Protein AF-A0A0S8DNN6-F1 (afdb_monomer)

Foldseek 3Di:
DCVLVVPDPVLVVLLVLLLVQLQVLCPVVVVVQLPDPDDDDPVSVVSVQCSLVSSLVVCVVVVDPPPSNNLLSNQLQAFQQLPGDDVSDHDPVRDPSSLLSNVVVQLCVQQDQGPNGFHDASQVSLVVVCVCDSTRHPNVSSVVVCVVQAPQRAQFWFQFQQQFIWGFHAADPDSQWGKTWGQAHNVRHGDPQIDIDGLVDRRGGTPGTDGDDPVRDDDPCRGHVPD

Secondary structure (DSSP, 8-state):
-TTTTT--HHHHHHHHHHHHHTTGGGHHHHHHHHH--SPPPHHHHHHHHHHHHHHHHHHHHTT---HHHHHHHHHTT--TTS--SSS---GGGS-HHHHHHHHHHHHHHHHS-BTTBPPPPHHHHHHHHHHTBTTTB-HHHHHHHHHHH-SS-TT-EEEETTS-EEEEEE--SSTT--EEEEEE-TTSPEEEEEEEEETTSGGGSEEEE-PPPTTS---HHHHHT--

Nearest PDB structures (foldseek):
  4r8z-assembly1_B  TM=8.794E-01  e=4.727E-08  Pseudomonas aeruginosa PAO1
  4me4-assembly1_B  TM=8.650E-01  e=2.033E-07  Persephonella marina EX-H1
  3tmc-assembly2_B  TM=8.084E-01  e=5.053E-04  Bdellovibrio bacteriovorus HD100
  5z7c-assembly1_A  TM=7.419E-01  e=4.767E-04  Vibrio cholerae O1 biovar El Tor str. N16961
  6eyu-assembly1_C  TM=2.125E-01  e=4.806E+00  Candidatus Nanosalina sp. J07AB43

pLDDT: mean 92.37, std 6.3, range [49.41, 98.62]

Solvent-accessible surface area (backbone atoms only — not comparable to full-atom values): 12257 Å² total; per-residue (Å²): 106,54,73,81,72,64,51,52,72,66,63,45,50,30,44,52,52,21,67,75,44,34,61,63,37,35,56,72,57,50,56,54,59,59,74,48,77,70,80,80,49,71,67,56,48,51,51,60,50,39,16,24,59,49,18,39,54,53,40,45,76,71,69,55,79,56,61,67,21,44,50,21,24,38,35,30,54,38,14,35,65,27,84,24,31,71,82,37,46,39,46,88,74,50,51,68,58,8,55,54,45,26,49,52,50,55,50,50,58,43,50,45,64,51,85,83,40,78,48,39,56,68,64,56,42,52,49,52,50,58,73,36,41,57,37,71,31,55,51,67,58,47,55,51,46,48,66,73,43,49,72,61,33,65,73,40,38,30,30,24,60,67,39,29,30,24,35,26,64,39,77,47,95,47,61,78,30,30,34,24,34,35,46,18,42,62,86,66,51,69,48,96,68,68,42,82,38,58,19,78,41,73,61,41,19,68,67,43,80,46,79,85,56,87,86,61,84,78,53,67,41,74,71,72,71,56,133

Mean predicted aligned error: 4.77 Å

Structure (mmCIF, N/CA/C/O backbone):
data_AF-A0A0S8DNN6-F1
#
_entry.id   AF-A0A0S8DNN6-F1
#
loop_
_atom_site.group_PDB
_atom_site.id
_atom_site.type_symbol
_atom_site.label_atom_id
_atom_site.label_alt_id
_atom_site.label_comp_id
_atom_site.label_asym_id
_atom_site.label_entity_id
_atom_site.label_seq_id
_atom_site.pdbx_PDB_ins_code
_atom_site.Cartn_x
_atom_site.Cartn_y
_atom_site.Cartn_z
_atom_site.occupancy
_atom_site.B_iso_or_equiv
_atom_site.auth_seq_id
_atom_site.auth_comp_id
_atom_site.auth_asym_id
_atom_site.auth_atom_id
_atom_site.pdbx_PDB_model_num
ATOM 1 N N . LEU A 1 1 ? -8.359 -3.219 -5.131 1.00 88.56 1 LEU A N 1
ATOM 2 C CA . LEU A 1 1 ? -8.392 -2.300 -6.292 1.00 88.56 1 LEU A CA 1
ATOM 3 C C . LEU A 1 1 ? -8.641 -3.012 -7.627 1.00 88.56 1 LEU A C 1
ATOM 5 O O . LEU A 1 1 ? -9.671 -2.746 -8.228 1.00 88.56 1 LEU A O 1
ATOM 9 N N . GLY A 1 2 ? -7.808 -3.970 -8.061 1.00 89.25 2 GLY A N 1
ATOM 10 C CA . GLY A 1 2 ? -7.979 -4.625 -9.376 1.00 89.25 2 GLY A CA 1
ATOM 11 C C . GLY A 1 2 ? -9.371 -5.222 -9.651 1.00 89.25 2 GLY A C 1
ATOM 12 O O . GLY A 1 2 ? -9.919 -5.030 -10.730 1.00 89.25 2 GLY A O 1
ATOM 13 N N . ARG A 1 3 ? -10.015 -5.851 -8.651 1.00 91.31 3 ARG A N 1
ATOM 14 C CA . ARG A 1 3 ? -11.414 -6.323 -8.774 1.00 91.31 3 ARG A CA 1
ATOM 15 C C . ARG A 1 3 ? -12.397 -5.188 -9.083 1.00 91.31 3 ARG A C 1
ATOM 17 O O . ARG A 1 3 ? -13.300 -5.361 -9.892 1.00 91.31 3 ARG A O 1
ATOM 24 N N . ARG A 1 4 ? -12.224 -4.028 -8.440 1.00 91.31 4 ARG A N 1
ATOM 25 C CA . ARG A 1 4 ? -13.088 -2.853 -8.616 1.00 91.31 4 ARG A CA 1
ATOM 26 C C . ARG A 1 4 ? -12.937 -2.247 -10.009 1.00 91.31 4 ARG A C 1
ATOM 28 O O . ARG A 1 4 ? -13.931 -1.827 -10.589 1.00 91.31 4 ARG A O 1
ATOM 35 N N . LEU A 1 5 ? -11.715 -2.279 -10.536 1.00 90.81 5 LEU A N 1
ATOM 36 C CA . LEU A 1 5 ? -11.370 -1.868 -11.897 1.00 90.81 5 LEU A CA 1
ATOM 37 C C . LEU A 1 5 ? -11.773 -2.897 -12.965 1.00 90.81 5 LEU A C 1
ATOM 39 O O . LEU A 1 5 ? -11.548 -2.655 -14.141 1.00 90.81 5 LEU A O 1
ATOM 43 N N . ARG A 1 6 ? -12.363 -4.037 -12.570 1.00 92.44 6 ARG A N 1
ATOM 44 C CA . ARG A 1 6 ? -12.718 -5.150 -13.467 1.00 92.44 6 ARG A CA 1
ATOM 45 C C . ARG A 1 6 ? -11.529 -5.686 -14.279 1.00 92.44 6 ARG A C 1
ATOM 47 O O . ARG A 1 6 ? -11.734 -6.235 -15.354 1.00 92.44 6 ARG A O 1
ATOM 54 N N . ILE A 1 7 ? -10.316 -5.575 -13.733 1.00 90.31 7 ILE A N 1
ATOM 55 C CA . ILE A 1 7 ? -9.127 -6.247 -14.271 1.00 90.31 7 ILE A CA 1
ATOM 56 C C . ILE A 1 7 ? -9.380 -7.757 -14.204 1.00 90.31 7 ILE A C 1
ATOM 58 O O . ILE A 1 7 ? -9.855 -8.271 -13.175 1.00 90.31 7 ILE A O 1
ATOM 62 N N . ASP A 1 8 ? -9.097 -8.462 -15.296 1.00 93.25 8 ASP A N 1
ATOM 63 C CA . ASP A 1 8 ? -9.333 -9.897 -15.395 1.00 93.25 8 ASP A CA 1
ATOM 64 C C . ASP A 1 8 ? -8.485 -10.687 -14.381 1.00 93.25 8 ASP A C 1
ATOM 66 O O . ASP A 1 8 ? -7.664 -10.147 -13.634 1.00 93.25 8 ASP A O 1
ATOM 70 N N . LEU A 1 9 ? -8.764 -11.983 -14.247 1.00 93.50 9 LEU A N 1
ATOM 71 C CA . LEU A 1 9 ? -8.087 -12.795 -13.241 1.00 93.50 9 LEU A CA 1
ATOM 72 C C . LEU A 1 9 ? -6.584 -12.931 -13.513 1.00 93.50 9 LEU A C 1
ATOM 74 O O . LEU A 1 9 ? -5.824 -12.847 -12.554 1.00 93.50 9 LEU A O 1
ATOM 78 N N . HIS A 1 10 ? -6.174 -13.108 -14.770 1.00 93.12 10 HIS A N 1
ATOM 79 C CA . HIS A 1 10 ? -4.774 -13.304 -15.137 1.00 93.12 10 HIS A CA 1
ATOM 80 C C . HIS A 1 10 ? -3.960 -12.058 -14.792 1.00 93.12 10 HIS A C 1
ATOM 82 O O . HIS A 1 10 ? -3.052 -12.131 -13.972 1.00 93.12 10 HIS A O 1
ATOM 88 N N . GLN A 1 11 ? -4.381 -10.887 -15.276 1.00 92.12 11 GLN A N 1
ATOM 89 C CA . GLN A 1 11 ? -3.717 -9.618 -14.962 1.00 92.12 11 GLN A CA 1
ATOM 90 C C . GLN A 1 11 ? -3.702 -9.306 -13.457 1.00 92.12 11 GLN A C 1
ATOM 92 O O . GLN A 1 11 ? -2.756 -8.709 -12.942 1.00 92.12 11 GLN A O 1
ATOM 97 N N . ARG A 1 12 ? -4.734 -9.719 -12.705 1.00 94.69 12 ARG A N 1
ATOM 98 C CA . ARG A 1 12 ? -4.725 -9.589 -11.238 1.00 94.69 12 ARG A CA 1
ATOM 99 C C . ARG A 1 12 ? -3.709 -10.510 -10.568 1.00 94.69 12 ARG A C 1
ATOM 101 O O . ARG A 1 12 ? -3.186 -10.115 -9.530 1.00 94.69 12 ARG A O 1
ATOM 108 N N . LEU A 1 13 ? -3.459 -11.704 -11.103 1.00 96.81 13 LEU A N 1
ATOM 109 C CA . LEU A 1 13 ? -2.407 -12.591 -10.605 1.00 96.81 13 LEU A CA 1
ATOM 110 C C . LEU A 1 13 ? -1.024 -12.003 -10.904 1.00 96.81 13 LEU A C 1
ATOM 112 O O . LEU A 1 13 ? -0.216 -11.923 -9.982 1.00 96.81 13 LEU A O 1
ATOM 116 N N . SER A 1 14 ? -0.801 -11.478 -12.112 1.00 96.75 14 SER A N 1
ATOM 117 C CA . SER A 1 14 ? 0.431 -10.762 -12.479 1.00 96.75 14 SER A CA 1
ATOM 118 C C . SER A 1 14 ? 0.684 -9.568 -11.554 1.00 96.75 14 SER A C 1
ATOM 120 O O . SER A 1 14 ? 1.780 -9.393 -11.034 1.00 96.75 14 SER A O 1
ATOM 122 N N . LEU A 1 15 ? -0.356 -8.779 -11.259 1.00 96.06 15 LEU A N 1
ATOM 123 C CA . LEU A 1 15 ? -0.269 -7.649 -10.330 1.00 96.06 15 LEU A CA 1
ATOM 124 C C . LEU A 1 15 ? 0.047 -8.084 -8.889 1.00 96.06 15 LEU A C 1
ATOM 126 O O . LEU A 1 15 ? 0.775 -7.388 -8.187 1.00 96.06 15 LEU A O 1
ATOM 130 N N . LEU A 1 16 ? -0.515 -9.205 -8.424 1.00 96.81 16 LEU A N 1
ATOM 131 C CA . LEU A 1 16 ? -0.200 -9.750 -7.100 1.00 96.81 16 LEU A CA 1
ATOM 132 C C . LEU A 1 16 ? 1.256 -10.213 -7.028 1.00 96.81 16 LEU A C 1
ATOM 134 O O . LEU A 1 16 ? 1.931 -9.918 -6.045 1.00 96.81 16 LEU A O 1
ATOM 138 N N . ALA A 1 17 ? 1.734 -10.892 -8.069 1.00 98.06 17 ALA A N 1
ATOM 139 C CA . ALA A 1 17 ? 3.123 -11.309 -8.172 1.00 98.06 17 ALA A CA 1
ATOM 140 C C . ALA A 1 17 ? 4.059 -10.088 -8.182 1.00 98.06 17 ALA A C 1
ATOM 142 O O . ALA A 1 17 ? 4.966 -10.005 -7.354 1.00 98.06 17 ALA A O 1
ATOM 143 N N . ALA A 1 18 ? 3.743 -9.074 -8.996 1.00 98.06 18 ALA A N 1
ATOM 144 C CA . ALA A 1 18 ? 4.454 -7.799 -9.024 1.00 98.06 18 ALA A CA 1
ATOM 145 C C . ALA A 1 18 ? 4.488 -7.121 -7.654 1.00 98.06 18 ALA A C 1
ATOM 147 O O . ALA A 1 18 ? 5.546 -6.682 -7.223 1.00 98.06 18 ALA A O 1
ATOM 148 N N . ALA A 1 19 ? 3.368 -7.078 -6.930 1.00 96.75 19 ALA A N 1
ATOM 149 C CA . ALA A 1 19 ? 3.309 -6.450 -5.613 1.00 96.75 19 ALA A CA 1
ATOM 150 C C . ALA A 1 19 ? 4.226 -7.117 -4.578 1.00 96.75 19 ALA A C 1
ATOM 152 O O . ALA A 1 19 ? 4.778 -6.434 -3.719 1.00 96.75 19 ALA A O 1
ATOM 153 N N . VAL A 1 20 ? 4.397 -8.439 -4.655 1.00 96.69 20 VAL A N 1
ATOM 154 C CA . VAL A 1 20 ? 5.272 -9.185 -3.740 1.00 96.69 20 VAL A CA 1
ATOM 155 C C . VAL A 1 20 ? 6.745 -9.049 -4.131 1.00 96.69 20 VAL A C 1
ATOM 157 O O . VAL A 1 20 ? 7.608 -9.090 -3.257 1.00 96.69 20 VAL A O 1
ATOM 160 N N . THR A 1 21 ? 7.053 -8.853 -5.416 1.00 97.75 21 THR A N 1
ATOM 161 C CA . THR A 1 21 ? 8.439 -8.829 -5.911 1.00 97.75 21 THR A CA 1
ATOM 162 C C . THR A 1 21 ? 8.949 -7.458 -6.351 1.00 97.75 21 THR A C 1
ATOM 164 O O . THR A 1 21 ? 10.095 -7.370 -6.782 1.00 97.75 21 THR A O 1
ATOM 167 N N . ALA A 1 22 ? 8.146 -6.395 -6.251 1.00 97.31 22 ALA A N 1
ATOM 168 C CA . ALA A 1 22 ? 8.476 -5.053 -6.749 1.00 97.31 22 ALA A CA 1
ATOM 169 C C . ALA A 1 22 ? 9.850 -4.549 -6.281 1.00 97.31 22 ALA A C 1
ATOM 171 O O . ALA A 1 22 ? 10.615 -3.993 -7.063 1.00 97.31 22 ALA A O 1
ATOM 172 N N . ASN A 1 23 ? 10.186 -4.836 -5.022 1.00 96.50 23 ASN A N 1
ATOM 173 C CA . ASN A 1 23 ? 11.403 -4.363 -4.366 1.00 96.50 23 ASN A CA 1
ATOM 174 C C . ASN A 1 23 ? 12.532 -5.413 -4.326 1.00 96.50 23 ASN A C 1
ATOM 176 O O . ASN A 1 23 ? 13.513 -5.229 -3.605 1.00 96.50 23 ASN A O 1
ATOM 180 N N . VAL A 1 24 ? 12.434 -6.516 -5.087 1.00 97.19 24 VAL A N 1
ATOM 181 C CA . VAL A 1 24 ? 13.448 -7.593 -5.070 1.00 97.19 24 VAL A CA 1
ATOM 182 C C . VAL A 1 24 ? 14.845 -7.094 -5.469 1.00 97.19 24 VAL A C 1
ATOM 184 O O . VAL A 1 24 ? 15.847 -7.572 -4.945 1.00 97.19 24 VAL A O 1
ATOM 187 N N . GLY A 1 25 ? 14.917 -6.068 -6.325 1.00 96.88 25 GLY A N 1
ATOM 188 C CA . GLY A 1 25 ? 16.170 -5.430 -6.743 1.00 96.88 25 GLY A CA 1
ATOM 189 C C . GLY A 1 25 ? 16.875 -4.612 -5.656 1.00 96.88 25 GLY A C 1
ATOM 190 O O . GLY A 1 25 ? 17.988 -4.151 -5.882 1.00 96.88 25 GLY A O 1
ATOM 191 N N . MET A 1 26 ? 16.258 -4.412 -4.486 1.00 95.69 26 MET A N 1
ATOM 192 C CA . MET A 1 26 ? 16.836 -3.624 -3.393 1.00 95.69 26 MET A CA 1
ATOM 193 C C . MET A 1 26 ? 16.764 -4.303 -2.023 1.00 95.69 26 MET A C 1
ATOM 195 O O . MET A 1 26 ? 16.831 -3.600 -1.020 1.00 95.69 26 MET A O 1
ATOM 199 N N . LEU A 1 27 ? 16.648 -5.633 -1.942 1.00 92.38 27 LEU A N 1
ATOM 200 C CA . LEU A 1 27 ? 16.488 -6.333 -0.655 1.00 92.38 27 LEU A CA 1
ATOM 201 C C . LEU A 1 27 ? 17.581 -5.980 0.369 1.00 92.38 27 LEU A C 1
ATOM 203 O O . LEU A 1 27 ? 17.263 -5.603 1.496 1.00 92.38 27 LEU A O 1
ATOM 207 N N . GLU A 1 28 ? 18.854 -6.028 -0.030 1.00 90.81 28 GLU A N 1
ATOM 208 C CA . GLU A 1 28 ? 19.979 -5.688 0.856 1.00 90.81 28 GLU A CA 1
ATOM 209 C C . GLU A 1 28 ? 19.954 -4.206 1.263 1.00 90.81 28 GLU A C 1
ATOM 211 O O . GLU A 1 28 ? 20.098 -3.860 2.438 1.00 90.81 28 GLU A O 1
ATOM 216 N N . LEU A 1 29 ? 19.705 -3.310 0.301 1.00 93.81 29 LEU A N 1
ATOM 217 C CA . LEU A 1 29 ? 19.600 -1.877 0.569 1.00 93.81 29 LEU A CA 1
ATOM 218 C C . LEU A 1 29 ? 18.415 -1.571 1.496 1.00 93.81 29 LEU A C 1
ATOM 220 O O . LEU A 1 29 ? 18.524 -0.709 2.364 1.00 93.81 29 LEU A O 1
ATOM 224 N N . GLN A 1 30 ? 17.296 -2.278 1.352 1.00 91.19 30 GLN A N 1
ATOM 225 C CA . GLN A 1 30 ? 16.099 -2.083 2.159 1.00 91.19 30 GLN A CA 1
ATOM 226 C C . GLN A 1 30 ? 16.375 -2.324 3.646 1.00 91.19 30 GLN A C 1
ATOM 228 O O . GLN A 1 30 ? 15.897 -1.551 4.477 1.00 91.19 30 GLN A O 1
ATOM 233 N N . GLU A 1 31 ? 17.171 -3.337 3.996 1.00 90.00 31 GLU A N 1
ATOM 234 C CA . GLU A 1 31 ? 17.562 -3.602 5.385 1.00 90.00 31 GLU A CA 1
ATOM 235 C C . GLU A 1 31 ? 18.443 -2.483 5.960 1.00 90.00 31 GLU A C 1
ATOM 237 O O . GLU A 1 31 ? 18.222 -2.022 7.088 1.00 90.00 31 GLU A O 1
ATOM 242 N N . VAL A 1 32 ? 19.392 -1.981 5.166 1.00 92.06 32 VAL A N 1
ATOM 243 C CA . VAL A 1 32 ? 20.225 -0.832 5.549 1.00 92.06 32 VAL A CA 1
ATOM 244 C C . VAL A 1 32 ? 19.349 0.399 5.791 1.00 92.06 32 VAL A C 1
ATOM 246 O O . VAL A 1 32 ? 19.410 1.006 6.862 1.00 92.06 32 VAL A O 1
ATOM 249 N N . LEU A 1 33 ? 18.470 0.732 4.840 1.00 90.19 33 LEU A N 1
ATOM 250 C CA . LEU A 1 33 ? 17.584 1.896 4.929 1.00 90.19 33 LEU A CA 1
ATOM 251 C C . LEU A 1 33 ? 16.557 1.782 6.058 1.00 90.19 33 LEU A C 1
ATOM 253 O O . LEU A 1 33 ? 16.157 2.796 6.628 1.00 90.19 33 LEU A O 1
ATOM 257 N N . HIS A 1 34 ? 16.136 0.567 6.406 1.00 87.19 34 HIS A N 1
ATOM 258 C CA . HIS A 1 34 ? 15.243 0.334 7.536 1.00 87.19 34 HIS A CA 1
ATOM 259 C C . HIS A 1 34 ? 15.887 0.732 8.873 1.00 87.19 34 HIS A C 1
ATOM 261 O O . HIS A 1 34 ? 15.207 1.239 9.772 1.00 87.19 34 HIS A O 1
ATOM 267 N N . ASN A 1 35 ? 17.198 0.515 9.011 1.00 87.69 35 ASN A N 1
ATOM 268 C CA . ASN A 1 35 ? 17.945 0.811 10.231 1.00 87.69 35 ASN A CA 1
ATOM 269 C C . ASN A 1 35 ? 18.566 2.215 10.255 1.00 87.69 35 ASN A C 1
ATOM 271 O O . ASN A 1 35 ? 18.888 2.716 11.333 1.00 87.69 35 ASN A O 1
ATOM 275 N N . GLN A 1 36 ? 18.690 2.855 9.095 1.00 88.12 36 GLN A N 1
ATOM 276 C CA . GLN A 1 36 ? 19.285 4.175 8.931 1.00 88.12 36 GLN A CA 1
ATOM 277 C C . GLN A 1 36 ? 18.368 5.313 9.414 1.00 88.12 36 GLN A C 1
ATOM 279 O O . GLN A 1 36 ? 17.153 5.311 9.199 1.00 88.12 36 GLN A O 1
ATOM 284 N N 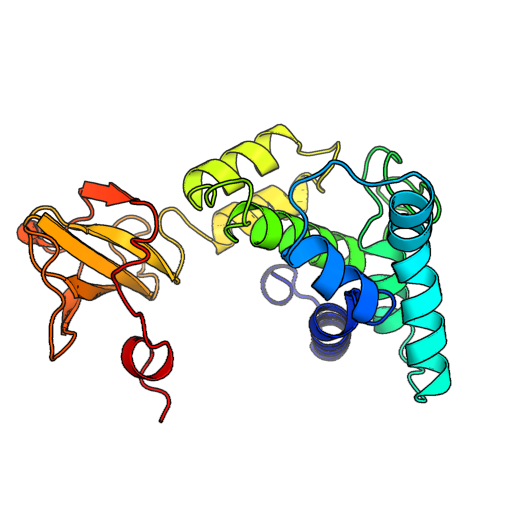. THR A 1 37 ? 18.972 6.325 10.042 1.00 87.38 37 THR A N 1
ATOM 285 C CA . THR A 1 37 ? 18.314 7.590 10.422 1.00 87.38 37 THR A CA 1
ATOM 286 C C . THR A 1 37 ? 18.799 8.791 9.614 1.00 87.38 37 THR A C 1
ATOM 288 O O . THR A 1 37 ? 18.101 9.800 9.555 1.00 87.38 37 THR A O 1
ATOM 291 N N . ASP A 1 38 ? 19.970 8.685 8.986 1.00 88.62 38 ASP A N 1
ATOM 292 C CA . ASP A 1 38 ? 20.554 9.743 8.165 1.00 88.62 38 ASP A CA 1
ATOM 293 C C . ASP A 1 38 ? 19.886 9.843 6.782 1.00 88.62 38 ASP A C 1
ATOM 295 O O . ASP A 1 38 ? 19.332 8.856 6.281 1.00 88.62 38 ASP A O 1
ATOM 299 N N . PRO A 1 39 ? 19.953 11.009 6.113 1.00 90.06 39 PRO A N 1
ATOM 300 C CA . PRO A 1 39 ? 19.516 11.145 4.727 1.00 90.06 39 PRO A CA 1
ATOM 301 C C . PRO A 1 39 ? 20.218 10.158 3.783 1.00 90.06 39 PRO A C 1
ATOM 303 O O . PRO A 1 39 ? 21.343 9.728 4.032 1.00 90.06 39 PRO A O 1
ATOM 306 N N . LEU A 1 40 ? 19.568 9.831 2.661 1.00 92.62 40 LEU A N 1
ATOM 307 C CA . LEU A 1 40 ? 20.163 8.963 1.642 1.00 92.62 40 LEU A CA 1
ATOM 308 C C . LEU A 1 40 ? 21.447 9.572 1.077 1.00 92.62 40 LEU A C 1
ATOM 310 O O . LEU A 1 40 ? 21.465 10.732 0.659 1.00 92.62 40 LEU A O 1
ATOM 314 N N . THR A 1 41 ? 22.494 8.755 0.981 1.00 96.31 41 THR A N 1
ATOM 315 C CA . THR A 1 41 ? 23.691 9.111 0.215 1.00 96.31 41 THR A CA 1
ATOM 316 C C . THR A 1 41 ? 23.369 9.129 -1.281 1.00 96.31 41 THR A C 1
ATOM 318 O O . THR A 1 41 ? 22.377 8.550 -1.736 1.00 96.31 41 THR A O 1
ATOM 321 N N . LYS A 1 42 ? 24.234 9.757 -2.085 1.00 96.81 42 LYS A N 1
ATOM 322 C CA . LYS A 1 42 ? 24.088 9.754 -3.548 1.00 96.81 42 LYS A CA 1
ATOM 323 C C . LYS A 1 42 ? 24.056 8.327 -4.117 1.00 96.81 42 LYS A C 1
ATOM 325 O O . LYS A 1 42 ? 23.172 8.017 -4.905 1.00 96.81 42 LYS A O 1
ATOM 330 N N . ALA A 1 43 ? 24.947 7.452 -3.649 1.00 96.31 43 ALA A N 1
ATOM 331 C CA . ALA A 1 43 ? 24.996 6.056 -4.083 1.00 96.31 43 ALA A CA 1
ATOM 332 C C . ALA A 1 43 ? 23.724 5.281 -3.698 1.00 96.31 43 ALA A C 1
ATOM 334 O O . ALA A 1 43 ? 23.185 4.534 -4.508 1.00 96.31 43 ALA A O 1
ATOM 335 N N . GLN A 1 44 ? 23.190 5.501 -2.490 1.00 96.25 44 GLN A N 1
ATOM 336 C CA . GLN A 1 44 ? 21.919 4.897 -2.075 1.00 96.25 44 GLN A CA 1
ATOM 337 C C . GLN A 1 44 ? 20.748 5.406 -2.913 1.00 96.25 44 GLN A C 1
ATOM 339 O O . GLN A 1 44 ? 19.860 4.632 -3.253 1.00 96.25 44 GLN A O 1
ATOM 344 N N . ARG A 1 45 ? 20.737 6.699 -3.259 1.00 95.94 45 ARG A N 1
ATOM 345 C CA . ARG A 1 45 ? 19.724 7.272 -4.149 1.00 95.94 45 ARG A CA 1
ATOM 346 C C . ARG A 1 45 ? 19.789 6.654 -5.544 1.00 95.94 45 ARG A C 1
ATOM 348 O O . ARG A 1 45 ? 18.746 6.332 -6.096 1.00 95.94 45 ARG A O 1
ATOM 355 N N . GLU A 1 46 ? 20.983 6.489 -6.100 1.00 96.00 46 GLU A N 1
ATOM 356 C CA . GLU A 1 46 ? 21.181 5.861 -7.410 1.00 96.00 46 GLU A CA 1
ATOM 357 C C . GLU A 1 46 ? 20.741 4.393 -7.400 1.00 96.00 46 GLU A C 1
ATOM 359 O O . GLU A 1 46 ? 19.977 3.987 -8.272 1.00 96.00 46 GLU A O 1
ATOM 364 N N . ALA A 1 47 ? 21.136 3.624 -6.381 1.00 96.50 47 ALA A N 1
ATOM 365 C CA . ALA A 1 47 ? 20.699 2.239 -6.209 1.00 96.50 47 ALA A CA 1
ATOM 366 C C . ALA A 1 47 ? 19.175 2.134 -6.032 1.00 96.50 47 ALA A C 1
ATOM 368 O O . ALA A 1 47 ? 18.534 1.298 -6.664 1.00 96.50 47 ALA A O 1
ATOM 369 N N . LEU A 1 48 ? 18.573 3.032 -5.244 1.00 96.00 48 LEU A N 1
ATOM 370 C CA . LEU A 1 48 ? 17.121 3.115 -5.103 1.00 96.00 48 LEU A CA 1
ATOM 371 C C . LEU A 1 48 ? 16.450 3.424 -6.445 1.00 96.00 48 LEU A C 1
ATOM 373 O O . LEU A 1 48 ? 15.475 2.780 -6.789 1.00 96.00 48 LEU A O 1
ATOM 377 N N . ASN A 1 49 ? 16.961 4.362 -7.238 1.00 96.81 49 ASN A N 1
ATOM 378 C CA . ASN A 1 49 ? 16.348 4.675 -8.530 1.00 96.81 49 ASN A CA 1
ATOM 379 C C . ASN A 1 49 ? 16.511 3.536 -9.554 1.00 96.81 49 ASN A C 1
ATOM 381 O O . ASN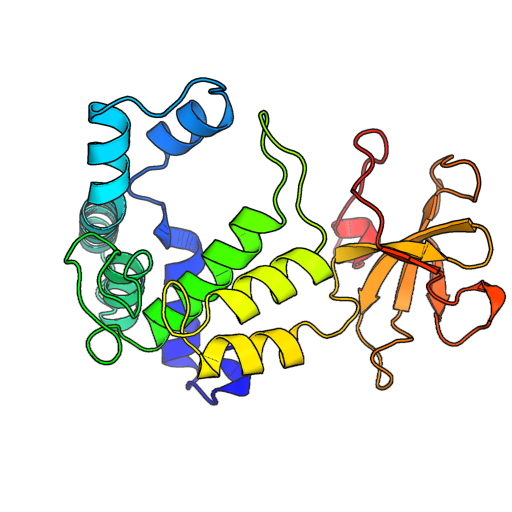 A 1 49 ? 15.715 3.414 -10.482 1.00 96.81 49 ASN A O 1
ATOM 385 N N . ARG A 1 50 ? 17.547 2.707 -9.395 1.00 97.38 50 ARG A N 1
ATOM 386 C CA . ARG A 1 50 ? 17.867 1.597 -10.295 1.00 97.38 50 ARG A CA 1
ATOM 387 C C . ARG A 1 50 ? 17.156 0.290 -9.935 1.00 97.38 50 ARG A C 1
ATOM 389 O O . ARG A 1 50 ? 16.973 -0.547 -10.816 1.00 97.38 50 ARG A O 1
ATOM 396 N N . HIS A 1 51 ? 16.696 0.123 -8.695 1.00 98.31 51 HIS A N 1
ATOM 397 C CA . HIS A 1 51 ? 16.125 -1.149 -8.244 1.00 98.31 51 HIS A CA 1
ATOM 398 C C . HIS A 1 51 ? 14.957 -1.699 -9.079 1.00 98.31 51 HIS A C 1
ATOM 400 O O . HIS A 1 51 ? 14.852 -2.923 -9.132 1.00 98.31 51 HIS A O 1
ATOM 406 N N . PRO A 1 52 ? 14.094 -0.898 -9.745 1.00 98.38 52 PRO A N 1
ATOM 407 C CA . PRO A 1 52 ? 13.070 -1.471 -10.615 1.00 98.38 52 PRO A CA 1
ATOM 408 C C . PRO A 1 52 ? 13.700 -2.227 -11.795 1.00 98.38 52 PRO A C 1
ATOM 410 O O . PRO A 1 52 ? 13.236 -3.304 -12.166 1.00 98.38 52 PRO A O 1
ATOM 413 N N . VAL A 1 53 ? 14.803 -1.696 -12.342 1.00 98.38 53 VAL A N 1
ATOM 414 C CA . VAL A 1 53 ? 15.579 -2.302 -13.439 1.00 98.38 53 VAL A CA 1
ATOM 415 C C . VAL A 1 53 ? 16.260 -3.579 -12.963 1.00 98.38 53 VAL A C 1
ATOM 417 O O . VAL A 1 53 ? 16.108 -4.629 -13.586 1.00 98.38 53 VAL A O 1
ATOM 420 N N . ASP A 1 54 ? 16.975 -3.501 -11.839 1.00 98.25 54 ASP A N 1
ATOM 421 C CA . ASP A 1 54 ? 17.660 -4.663 -11.265 1.00 98.25 54 ASP A CA 1
ATOM 422 C C . ASP A 1 54 ? 16.644 -5.748 -10.850 1.00 98.25 54 ASP A C 1
ATOM 424 O O . ASP A 1 54 ? 16.878 -6.936 -11.061 1.00 98.25 54 ASP A O 1
ATOM 428 N N . GLY A 1 55 ? 15.476 -5.346 -10.342 1.00 98.25 55 GLY A N 1
ATOM 429 C CA . GLY A 1 55 ? 14.376 -6.237 -9.985 1.00 98.25 55 GLY A CA 1
ATOM 430 C C . GLY A 1 55 ? 13.825 -7.007 -11.182 1.00 98.25 55 GLY A C 1
ATOM 431 O O . GLY A 1 55 ? 13.698 -8.227 -11.110 1.00 98.25 55 GLY A O 1
ATOM 432 N N . VAL A 1 56 ? 13.568 -6.335 -12.308 1.00 98.62 56 VAL A N 1
ATOM 433 C CA . VAL A 1 56 ? 13.166 -7.013 -13.553 1.00 98.62 56 VAL A CA 1
ATOM 434 C C . VAL A 1 56 ? 14.245 -7.973 -14.048 1.00 98.62 56 VAL A C 1
ATOM 436 O O . VAL A 1 56 ? 13.918 -9.098 -14.423 1.00 98.62 56 VAL A O 1
ATOM 439 N N . ALA A 1 57 ? 15.522 -7.586 -14.004 1.00 98.44 57 ALA A N 1
ATOM 440 C CA . ALA A 1 57 ? 16.614 -8.467 -14.416 1.00 98.44 57 ALA A CA 1
ATOM 441 C C . ALA A 1 57 ? 16.681 -9.749 -13.564 1.00 98.44 57 ALA A C 1
ATOM 443 O O . ALA A 1 57 ? 16.834 -10.843 -14.110 1.00 98.44 57 ALA A O 1
ATOM 444 N N . ILE A 1 58 ? 16.507 -9.630 -12.242 1.00 98.50 58 ILE A N 1
ATOM 445 C CA . ILE A 1 58 ? 16.435 -10.775 -11.320 1.00 98.50 58 ILE A CA 1
ATOM 446 C C . ILE A 1 58 ? 15.245 -11.680 -11.662 1.00 98.50 58 ILE A C 1
ATOM 448 O O . ILE A 1 58 ? 15.397 -12.900 -11.709 1.00 98.50 58 ILE A O 1
ATOM 452 N N . LEU A 1 59 ? 14.068 -11.103 -11.917 1.00 98.56 59 LEU A N 1
ATOM 453 C CA . LEU A 1 59 ? 12.857 -11.865 -12.234 1.00 98.56 59 LEU A CA 1
ATOM 454 C C . LEU A 1 59 ? 12.983 -12.628 -13.557 1.00 98.56 59 LEU A C 1
ATOM 456 O O . LEU A 1 59 ? 12.650 -13.811 -13.607 1.00 98.56 59 LEU A O 1
ATOM 460 N N . ILE A 1 60 ? 13.525 -11.995 -14.600 1.00 98.56 60 ILE A N 1
ATOM 461 C CA . ILE A 1 60 ? 13.789 -12.654 -15.889 1.00 98.56 60 ILE A CA 1
ATOM 462 C C . ILE A 1 60 ? 14.781 -13.807 -15.702 1.00 98.56 60 ILE A C 1
ATOM 464 O O . ILE A 1 60 ? 14.545 -14.909 -16.192 1.00 98.56 60 ILE A O 1
ATOM 468 N N . ALA A 1 61 ? 15.863 -13.594 -14.947 1.00 98.44 61 ALA A N 1
ATOM 469 C CA . ALA A 1 61 ? 16.831 -14.650 -14.648 1.00 98.44 61 ALA A CA 1
ATOM 470 C C . ALA A 1 61 ? 16.214 -15.820 -13.856 1.00 98.44 61 ALA A C 1
ATOM 472 O O . ALA A 1 61 ? 16.674 -16.955 -13.974 1.00 98.44 61 ALA A O 1
ATOM 473 N N . ALA A 1 62 ? 15.156 -15.560 -13.082 1.00 98.06 62 ALA A N 1
ATOM 474 C CA . ALA A 1 62 ? 14.373 -16.568 -12.373 1.00 98.06 62 ALA A CA 1
ATOM 475 C C . ALA A 1 62 ? 13.287 -17.245 -13.241 1.00 98.06 62 ALA A C 1
ATOM 477 O O . ALA A 1 62 ? 12.545 -18.083 -12.730 1.00 98.06 62 ALA A O 1
ATOM 478 N N . GLY A 1 63 ? 13.191 -16.912 -14.534 1.00 98.31 63 GLY A N 1
ATOM 479 C CA . GLY A 1 63 ? 12.248 -17.516 -15.481 1.00 98.31 63 GLY A CA 1
ATOM 480 C C . GLY A 1 63 ? 10.874 -16.845 -15.539 1.00 98.31 63 GLY A C 1
ATOM 481 O O . GLY A 1 63 ? 9.917 -17.456 -16.009 1.00 98.31 63 GLY A O 1
ATOM 482 N N . VAL A 1 64 ? 10.737 -15.610 -15.044 1.00 98.31 64 VAL A N 1
ATOM 483 C CA . VAL A 1 64 ? 9.495 -14.842 -15.200 1.00 98.31 64 VAL A CA 1
ATOM 484 C C . VAL A 1 64 ? 9.416 -14.279 -16.618 1.00 98.31 64 VAL A C 1
ATOM 486 O O . VAL A 1 64 ? 10.231 -13.446 -17.005 1.00 98.31 64 VAL A O 1
ATOM 489 N N . GLU A 1 65 ? 8.395 -14.703 -17.362 1.00 97.81 65 GLU A N 1
ATOM 490 C CA . GLU A 1 65 ? 8.113 -14.263 -18.741 1.00 97.81 65 GLU A CA 1
ATOM 491 C C . GLU A 1 65 ? 6.832 -13.408 -18.846 1.00 97.81 65 GLU A C 1
ATOM 493 O O . GLU A 1 65 ? 6.479 -12.935 -19.922 1.00 97.81 65 GLU A O 1
ATOM 498 N N . ASP A 1 66 ? 6.113 -13.199 -17.736 1.00 98.19 66 ASP A N 1
ATOM 499 C CA . ASP A 1 66 ? 4.871 -12.417 -17.716 1.00 98.19 66 ASP A CA 1
ATOM 500 C C . ASP A 1 66 ? 5.166 -10.918 -17.898 1.00 98.19 66 ASP A C 1
ATOM 502 O O . ASP A 1 66 ? 5.594 -10.229 -16.970 1.00 98.19 66 ASP A O 1
ATOM 506 N N . GLU A 1 67 ? 4.896 -10.403 -19.098 1.00 97.06 67 GLU A N 1
ATOM 507 C CA . GLU A 1 67 ? 5.125 -8.999 -19.453 1.00 97.06 67 GLU A CA 1
ATOM 508 C C . GLU A 1 67 ? 4.373 -8.022 -18.541 1.00 97.06 67 GLU A C 1
ATOM 510 O O . GLU A 1 67 ? 4.925 -6.991 -18.168 1.00 97.06 67 GLU A O 1
ATOM 515 N N . THR A 1 68 ? 3.145 -8.347 -18.117 1.00 96.56 68 THR A N 1
ATOM 516 C CA . THR A 1 68 ? 2.354 -7.474 -17.233 1.00 96.56 68 THR A CA 1
ATOM 517 C C . THR A 1 68 ? 2.986 -7.378 -15.848 1.00 96.56 68 THR A C 1
ATOM 519 O O . THR A 1 68 ? 3.001 -6.309 -15.234 1.00 96.56 68 THR A O 1
ATOM 522 N N . TRP A 1 69 ? 3.510 -8.494 -15.339 1.00 98.12 69 TRP A N 1
ATOM 523 C CA . TRP A 1 69 ? 4.250 -8.519 -14.082 1.00 98.12 69 TRP A CA 1
ATOM 524 C C . TRP A 1 69 ? 5.527 -7.679 -14.199 1.00 98.12 69 TRP A C 1
ATOM 526 O O . TRP A 1 69 ? 5.726 -6.755 -13.405 1.00 98.12 69 TRP A O 1
ATOM 536 N N . LEU A 1 70 ? 6.369 -7.957 -15.194 1.00 98.50 70 LEU A N 1
ATOM 537 C CA . LEU A 1 70 ? 7.643 -7.257 -15.375 1.00 98.50 70 LEU A CA 1
ATOM 538 C C . LEU A 1 70 ? 7.437 -5.753 -15.608 1.00 98.50 70 LEU A C 1
ATOM 540 O O . LEU A 1 70 ? 8.145 -4.934 -15.021 1.00 98.50 70 LEU A O 1
ATOM 544 N N . GLU A 1 71 ? 6.424 -5.379 -16.391 1.00 97.88 71 GLU A N 1
ATOM 545 C CA . GLU A 1 71 ? 6.061 -3.984 -16.635 1.00 97.88 71 GLU A CA 1
ATOM 546 C C . GLU A 1 71 ? 5.578 -3.281 -15.355 1.00 97.88 71 GLU A C 1
ATOM 548 O O . GLU A 1 71 ? 5.982 -2.153 -15.063 1.00 97.88 71 GLU A O 1
ATOM 553 N N . ALA A 1 72 ? 4.759 -3.950 -14.539 1.00 97.75 72 ALA A N 1
ATOM 554 C CA . ALA A 1 72 ? 4.343 -3.397 -13.255 1.00 97.75 72 ALA A CA 1
ATOM 555 C C . ALA A 1 72 ? 5.545 -3.154 -12.329 1.00 97.75 72 ALA A C 1
ATOM 557 O O . ALA A 1 72 ? 5.603 -2.116 -11.671 1.00 97.75 72 ALA A O 1
ATOM 558 N N . VAL A 1 73 ? 6.517 -4.072 -12.304 1.00 98.44 73 VAL A N 1
ATOM 559 C CA . VAL A 1 73 ? 7.735 -3.937 -11.490 1.00 98.44 73 VAL A CA 1
ATOM 560 C C . VAL A 1 73 ? 8.623 -2.807 -12.001 1.00 98.44 73 VAL A C 1
ATOM 562 O O . VAL A 1 73 ? 9.052 -1.990 -11.196 1.00 98.44 73 VAL A O 1
ATOM 565 N N . ILE A 1 74 ? 8.875 -2.683 -13.306 1.00 98.44 74 ILE A N 1
ATOM 566 C CA . ILE A 1 74 ? 9.771 -1.625 -13.804 1.00 98.44 74 ILE A CA 1
ATOM 567 C C . ILE A 1 74 ? 9.179 -0.219 -13.628 1.00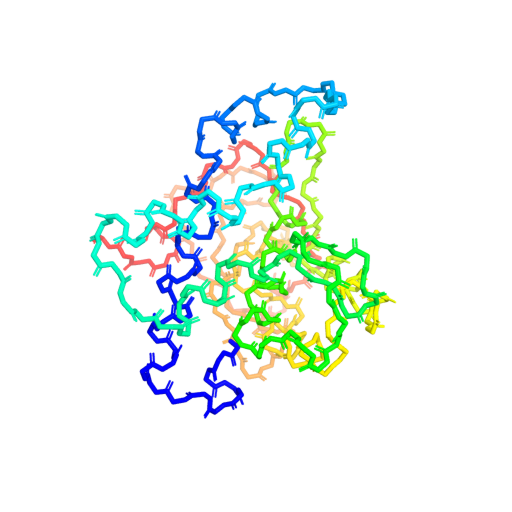 98.44 74 ILE A C 1
ATOM 569 O O . ILE A 1 74 ? 9.928 0.732 -13.424 1.00 98.44 74 ILE A O 1
ATOM 573 N N . GLN A 1 75 ? 7.848 -0.080 -13.670 1.00 98.31 75 GLN A N 1
ATOM 574 C CA . GLN A 1 75 ? 7.165 1.219 -13.682 1.00 98.31 75 GLN A CA 1
ATOM 575 C C . GLN A 1 75 ? 6.540 1.639 -12.335 1.00 98.31 75 GLN A C 1
ATOM 577 O O . GLN A 1 75 ? 5.973 2.727 -12.256 1.00 98.31 75 GLN A O 1
ATOM 582 N N . HIS A 1 76 ? 6.587 0.840 -11.259 1.00 97.31 76 HIS A N 1
ATOM 583 C CA . HIS A 1 76 ? 5.845 1.165 -10.018 1.00 97.31 76 HIS A CA 1
ATOM 584 C C . HIS A 1 76 ? 6.302 2.452 -9.295 1.00 97.31 76 HIS A C 1
ATOM 586 O O . HIS A 1 76 ? 5.586 2.991 -8.440 1.00 97.31 76 HIS A O 1
ATOM 592 N N . HIS A 1 77 ? 7.470 2.986 -9.655 1.00 97.44 77 HIS A N 1
ATOM 593 C CA . HIS A 1 77 ? 7.956 4.283 -9.188 1.00 97.44 77 HIS A CA 1
ATOM 594 C C . HIS A 1 77 ? 7.802 5.427 -10.192 1.00 97.44 77 HIS A C 1
ATOM 596 O O . HIS A 1 77 ? 8.129 6.570 -9.864 1.00 97.44 77 HIS A O 1
ATOM 602 N N . GLU A 1 78 ? 7.216 5.163 -11.357 1.00 97.81 78 GLU A N 1
ATOM 603 C CA . GLU A 1 78 ? 6.791 6.209 -12.277 1.00 97.81 78 GLU A CA 1
ATOM 604 C C . GLU A 1 78 ? 5.635 7.011 -11.670 1.00 97.81 78 GLU A C 1
ATOM 606 O O . GLU A 1 78 ? 4.872 6.529 -10.818 1.00 97.81 78 GLU A O 1
ATOM 611 N N . ARG A 1 79 ? 5.531 8.278 -12.071 1.00 97.12 79 ARG A N 1
ATOM 612 C CA . ARG A 1 79 ? 4.561 9.234 -11.525 1.00 97.12 79 ARG A CA 1
ATOM 613 C C . ARG A 1 79 ? 3.833 9.932 -12.672 1.00 97.12 79 ARG A C 1
ATOM 615 O O . ARG A 1 79 ? 4.474 10.238 -13.676 1.00 97.12 79 ARG A O 1
ATOM 622 N N . PRO A 1 80 ? 2.516 10.191 -12.566 1.00 96.06 80 PRO A N 1
ATOM 623 C CA . PRO A 1 80 ? 1.750 10.839 -13.632 1.00 96.06 80 PRO A CA 1
ATOM 624 C C . PRO A 1 80 ? 2.370 12.129 -14.189 1.00 96.06 80 PRO A C 1
ATOM 626 O O . PRO A 1 80 ? 2.295 12.369 -15.396 1.00 96.06 80 PRO A O 1
ATOM 629 N N . ASP A 1 81 ? 3.021 12.926 -13.341 1.00 95.62 81 ASP A N 1
ATOM 630 C CA . ASP A 1 81 ? 3.714 14.160 -13.719 1.00 95.62 81 ASP A CA 1
ATOM 631 C C . ASP A 1 81 ? 5.116 13.973 -14.330 1.00 95.62 81 ASP A C 1
ATOM 633 O O . ASP A 1 81 ? 5.754 14.968 -14.682 1.00 95.62 81 ASP A O 1
ATOM 637 N N . GLY A 1 82 ? 5.602 12.738 -14.475 1.00 96.50 82 GLY A N 1
ATOM 638 C CA . GLY A 1 82 ? 6.930 12.411 -15.002 1.00 96.50 82 GLY A CA 1
ATOM 639 C C . GLY A 1 82 ? 8.090 12.636 -14.029 1.00 96.50 82 GLY A C 1
ATOM 640 O O . GLY A 1 82 ? 9.239 12.510 -14.435 1.00 96.50 82 GLY A O 1
ATOM 641 N N . SER A 1 83 ? 7.827 12.963 -12.760 1.00 96.00 83 SER A N 1
ATOM 642 C CA . SER A 1 83 ? 8.869 13.092 -11.724 1.00 96.00 83 SER A CA 1
ATOM 643 C C . SER A 1 83 ? 9.404 11.744 -11.217 1.00 96.00 83 SER A C 1
ATOM 645 O O . SER A 1 83 ? 10.349 11.702 -10.425 1.00 96.00 83 SER A O 1
ATOM 647 N N . GLY A 1 84 ? 8.773 10.649 -11.646 1.00 96.44 84 GLY A N 1
ATOM 648 C CA . GLY A 1 84 ? 9.116 9.285 -11.272 1.00 96.44 84 GLY A CA 1
ATOM 649 C C . GLY A 1 84 ? 10.373 8.742 -11.946 1.00 96.44 84 GLY A C 1
ATOM 650 O O . GLY A 1 84 ? 11.105 9.443 -12.643 1.00 96.44 84 GLY A O 1
ATOM 651 N N . TYR A 1 85 ? 10.639 7.469 -11.682 1.00 97.44 85 TYR A N 1
ATOM 652 C CA . TYR A 1 85 ? 11.816 6.748 -12.159 1.00 97.44 85 TYR A CA 1
ATOM 653 C C . TYR A 1 85 ? 11.443 5.281 -12.451 1.00 97.44 85 TYR A C 1
ATOM 655 O O . TYR A 1 85 ? 10.441 4.802 -11.908 1.00 97.44 85 TYR A O 1
ATOM 663 N N . PRO A 1 86 ? 12.234 4.542 -13.254 1.00 97.00 86 PRO A N 1
ATOM 664 C CA . PRO A 1 86 ? 13.548 4.897 -13.810 1.00 97.00 86 PRO A CA 1
ATOM 665 C C . PRO A 1 86 ? 13.527 5.715 -15.110 1.00 97.00 86 PRO A C 1
ATOM 667 O O . PRO A 1 86 ? 14.545 6.317 -15.447 1.00 97.00 86 PRO A O 1
ATOM 670 N N . HIS A 1 87 ? 12.416 5.747 -15.842 1.00 96.69 87 HIS A N 1
ATOM 671 C CA . HIS A 1 87 ? 12.331 6.328 -17.183 1.00 96.69 87 HIS A CA 1
ATOM 672 C C . HIS A 1 87 ? 11.735 7.742 -17.211 1.00 96.69 87 HIS A C 1
ATOM 674 O O . HIS A 1 87 ? 11.930 8.449 -18.200 1.00 96.69 87 HIS A O 1
ATOM 680 N N . GLY A 1 88 ? 11.023 8.170 -16.163 1.00 96.38 88 GLY A N 1
ATOM 681 C CA . GLY A 1 88 ? 10.409 9.503 -16.102 1.00 96.38 88 GLY A CA 1
ATOM 682 C C . GLY A 1 88 ? 9.238 9.650 -17.077 1.00 96.38 88 GLY A C 1
ATOM 683 O O . GLY A 1 88 ? 9.016 10.715 -17.661 1.00 96.38 88 GLY A O 1
ATOM 684 N N . ILE A 1 89 ? 8.512 8.555 -17.305 1.00 96.94 89 ILE A N 1
ATOM 685 C CA . ILE A 1 89 ? 7.363 8.522 -18.212 1.00 96.94 89 ILE A CA 1
ATOM 686 C C . ILE A 1 89 ? 6.120 9.113 -17.535 1.00 96.94 89 ILE A C 1
ATOM 688 O O . ILE A 1 89 ? 5.993 9.122 -16.313 1.00 96.94 89 ILE A O 1
ATOM 692 N N . ARG A 1 90 ? 5.190 9.643 -18.338 1.00 95.75 90 ARG A N 1
ATOM 693 C CA . ARG A 1 90 ? 4.024 10.401 -17.852 1.00 95.75 90 ARG A CA 1
ATOM 694 C C . ARG A 1 90 ? 2.726 9.636 -18.055 1.00 95.75 90 ARG A C 1
ATOM 696 O O . ARG A 1 90 ? 2.542 9.022 -19.102 1.00 95.75 90 ARG A O 1
ATOM 703 N N . ALA A 1 91 ? 1.808 9.790 -17.101 1.00 88.88 91 ALA A N 1
ATOM 704 C CA . ALA A 1 91 ? 0.392 9.422 -17.184 1.00 88.88 91 ALA A CA 1
ATOM 705 C C . ALA A 1 91 ? 0.100 8.154 -18.015 1.00 88.88 91 ALA A C 1
ATOM 707 O O . ALA A 1 91 ? 0.354 7.049 -17.545 1.00 88.88 91 ALA A O 1
ATOM 708 N N . ASP A 1 92 ? -0.416 8.318 -19.235 1.00 89.62 92 ASP A N 1
ATOM 709 C CA . ASP A 1 92 ? -0.893 7.232 -20.101 1.00 89.62 92 ASP A CA 1
ATOM 710 C C . ASP A 1 92 ? 0.212 6.294 -20.603 1.00 89.62 92 ASP A C 1
ATOM 712 O O . ASP A 1 92 ? -0.085 5.177 -21.019 1.00 89.62 92 ASP A O 1
ATOM 716 N N . ALA A 1 93 ? 1.480 6.710 -20.535 1.00 95.56 93 ALA A N 1
ATOM 717 C CA . ALA A 1 93 ? 2.613 5.827 -20.804 1.00 95.56 93 ALA A CA 1
ATOM 718 C C . ALA A 1 93 ? 2.874 4.844 -19.648 1.00 95.56 93 ALA A C 1
ATOM 720 O O . ALA A 1 93 ? 3.572 3.854 -19.841 1.00 95.56 93 ALA A O 1
ATOM 721 N N . ILE A 1 94 ? 2.326 5.108 -18.456 1.00 96.81 94 ILE A N 1
ATOM 722 C CA . ILE A 1 94 ? 2.430 4.227 -17.293 1.00 96.81 94 ILE A CA 1
ATOM 723 C C . ILE A 1 94 ? 1.280 3.221 -17.344 1.00 96.81 94 ILE A C 1
ATOM 725 O O . ILE A 1 94 ? 0.094 3.579 -17.294 1.00 96.81 94 ILE A O 1
ATOM 729 N N . SER A 1 95 ? 1.629 1.940 -17.378 1.00 94.81 95 SER A N 1
ATOM 730 C CA . SER A 1 95 ? 0.661 0.853 -17.418 1.00 94.81 95 SER A CA 1
ATOM 731 C C . SER A 1 95 ? -0.319 0.929 -16.239 1.00 94.81 95 SER A C 1
ATOM 733 O O . SER A 1 95 ? 0.012 1.322 -15.115 1.00 94.81 95 SER A O 1
ATOM 735 N N . THR A 1 96 ? -1.576 0.556 -16.481 1.00 93.38 96 THR A N 1
ATOM 736 C CA . THR A 1 96 ? -2.603 0.520 -15.426 1.00 93.38 96 THR A CA 1
ATOM 737 C C . THR A 1 96 ? -2.187 -0.353 -14.227 1.00 93.38 96 THR A C 1
ATOM 739 O O . THR A 1 96 ? -2.380 0.092 -13.092 1.00 93.38 96 THR A O 1
ATOM 742 N N . PRO A 1 97 ? -1.588 -1.549 -14.411 1.00 93.81 97 PRO A N 1
ATOM 743 C CA . PRO A 1 97 ? -1.049 -2.347 -13.308 1.00 93.81 97 PRO A CA 1
ATOM 744 C C . PRO A 1 97 ? 0.019 -1.609 -12.494 1.00 93.81 97 PRO A C 1
ATOM 746 O O . PRO A 1 97 ? -0.073 -1.599 -11.265 1.00 93.81 97 PRO A O 1
ATOM 749 N N . ALA A 1 98 ? 0.966 -0.926 -13.146 1.00 95.56 98 ALA A N 1
ATOM 750 C CA . ALA A 1 98 ? 1.984 -0.137 -12.457 1.00 95.56 98 ALA A CA 1
ATOM 751 C C . ALA A 1 98 ? 1.379 1.021 -11.659 1.00 95.56 98 ALA A C 1
ATOM 753 O O . ALA A 1 98 ? 1.732 1.205 -10.498 1.00 95.56 98 ALA A O 1
ATOM 754 N N . ARG A 1 99 ? 0.406 1.756 -12.217 1.00 95.56 99 ARG A N 1
ATOM 755 C CA . ARG A 1 99 ? -0.293 2.834 -11.488 1.00 95.56 99 ARG A CA 1
ATOM 756 C C . ARG A 1 99 ? -1.059 2.313 -10.270 1.00 95.56 99 ARG A C 1
ATOM 758 O O . ARG A 1 99 ? -1.071 2.958 -9.221 1.00 95.56 99 ARG A O 1
ATOM 765 N N . VAL A 1 100 ? -1.678 1.135 -10.378 1.00 95.31 100 VAL A N 1
ATOM 766 C CA . VAL A 1 100 ? -2.341 0.464 -9.246 1.00 95.31 100 VAL A CA 1
ATOM 767 C C . VAL A 1 100 ? -1.333 0.060 -8.171 1.00 95.31 100 VAL A C 1
ATOM 769 O O . VAL A 1 100 ? -1.604 0.261 -6.984 1.00 95.31 100 VAL A O 1
ATOM 772 N N . LEU A 1 101 ? -0.193 -0.503 -8.573 1.00 95.88 101 LEU A N 1
ATOM 773 C CA . LEU A 1 101 ? 0.869 -0.914 -7.662 1.00 95.88 101 LEU A CA 1
ATOM 774 C C . LEU A 1 101 ? 1.511 0.294 -6.968 1.00 95.88 101 LEU A C 1
ATOM 776 O O . LEU A 1 101 ? 1.591 0.307 -5.745 1.00 95.88 101 LEU A O 1
ATOM 780 N N . ALA A 1 102 ? 1.859 1.338 -7.721 1.00 95.69 102 ALA A N 1
ATOM 781 C CA . ALA A 1 102 ? 2.394 2.600 -7.216 1.00 95.69 102 ALA A CA 1
ATOM 782 C C . ALA A 1 102 ? 1.490 3.219 -6.143 1.00 95.69 102 ALA A C 1
ATOM 784 O O . ALA A 1 102 ? 1.955 3.633 -5.082 1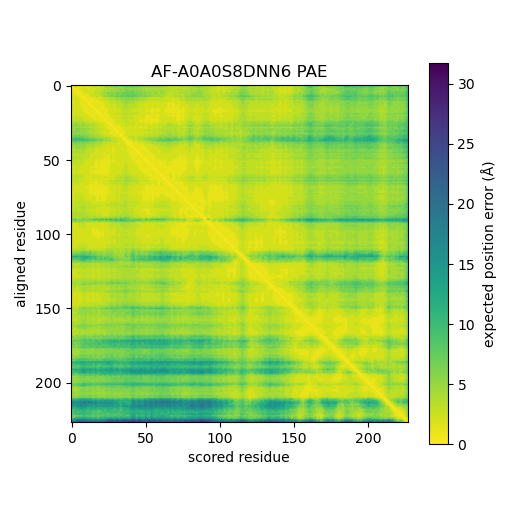.00 95.69 102 ALA A O 1
ATOM 785 N N . LEU A 1 103 ? 0.177 3.247 -6.393 1.00 95.88 103 LEU A N 1
ATOM 786 C CA . LEU A 1 103 ? -0.803 3.766 -5.443 1.00 95.88 103 LEU A CA 1
ATOM 787 C C . LEU A 1 103 ? -0.814 2.962 -4.135 1.00 95.88 103 LEU A C 1
ATOM 789 O O . LEU A 1 103 ? -0.857 3.544 -3.050 1.00 95.88 103 LEU A O 1
ATOM 793 N N . ALA A 1 104 ? -0.783 1.631 -4.237 1.00 94.62 104 ALA A N 1
ATOM 794 C CA 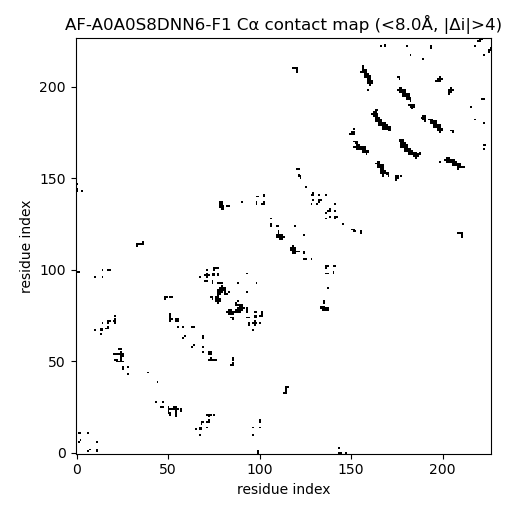. ALA A 1 104 ? -0.742 0.752 -3.075 1.00 94.62 104 ALA A CA 1
ATOM 795 C C . ALA A 1 104 ? 0.575 0.901 -2.298 1.00 94.62 104 ALA A C 1
ATOM 797 O O . ALA A 1 104 ? 0.538 0.985 -1.072 1.00 94.62 104 ALA A O 1
ATOM 798 N N . ASP A 1 105 ? 1.709 0.988 -2.997 1.00 94.69 105 ASP A N 1
ATOM 799 C CA . ASP A 1 105 ? 3.033 1.182 -2.403 1.00 94.69 105 ASP A CA 1
ATOM 800 C C . ASP A 1 105 ? 3.124 2.512 -1.643 1.00 94.69 105 ASP A C 1
ATOM 802 O O . ASP A 1 105 ? 3.473 2.523 -0.463 1.00 94.69 105 ASP A O 1
ATOM 806 N N . ILE A 1 106 ? 2.691 3.622 -2.254 1.00 94.75 106 ILE A N 1
ATOM 807 C CA . ILE A 1 106 ? 2.655 4.944 -1.608 1.00 94.75 106 ILE A CA 1
ATOM 808 C C . ILE A 1 106 ? 1.796 4.909 -0.340 1.00 94.75 106 ILE A C 1
ATOM 810 O O . ILE A 1 106 ? 2.225 5.387 0.714 1.00 94.75 106 ILE A O 1
ATOM 814 N N . TYR A 1 107 ? 0.599 4.319 -0.418 1.00 94.62 107 TYR A N 1
ATOM 815 C CA . TYR A 1 107 ? -0.283 4.203 0.740 1.00 94.62 107 TYR A CA 1
ATOM 816 C C . TYR A 1 107 ? 0.364 3.391 1.867 1.00 94.62 107 TYR A C 1
ATOM 818 O O . TYR A 1 107 ? 0.429 3.862 3.005 1.00 94.62 107 TYR A O 1
ATOM 826 N N . CYS A 1 108 ? 0.876 2.195 1.554 1.00 92.31 108 CYS A N 1
ATOM 827 C CA . CYS A 1 108 ? 1.572 1.337 2.510 1.00 92.31 108 CYS A CA 1
ATOM 828 C C . CYS A 1 108 ? 2.752 2.076 3.139 1.00 92.31 108 CYS A C 1
ATOM 830 O O . CYS A 1 108 ? 2.858 2.136 4.362 1.00 92.31 108 CYS A O 1
ATOM 832 N N . ALA A 1 109 ? 3.580 2.729 2.323 1.00 90.44 109 ALA A N 1
ATOM 833 C CA . ALA A 1 109 ? 4.706 3.509 2.795 1.00 90.44 109 ALA A CA 1
ATOM 834 C C . ALA A 1 109 ? 4.268 4.567 3.814 1.00 90.44 109 ALA A C 1
ATOM 836 O O . ALA A 1 109 ? 4.921 4.677 4.849 1.00 90.44 109 ALA A O 1
ATOM 837 N N . MET A 1 110 ? 3.181 5.314 3.582 1.00 92.25 110 MET A N 1
ATOM 838 C CA . MET A 1 110 ? 2.671 6.339 4.508 1.00 92.25 110 MET A CA 1
ATOM 839 C C . MET A 1 110 ? 2.237 5.761 5.862 1.00 92.25 110 MET A C 1
ATOM 841 O O . MET A 1 110 ? 2.651 6.279 6.910 1.00 92.25 110 MET A O 1
ATOM 845 N N . ILE A 1 111 ? 1.445 4.685 5.843 1.00 90.44 111 ILE A N 1
ATOM 846 C CA . ILE A 1 111 ? 0.855 4.087 7.051 1.00 90.44 111 ILE A CA 1
ATOM 847 C C . ILE A 1 111 ? 1.804 3.140 7.796 1.00 90.44 111 ILE A C 1
ATOM 849 O O . ILE A 1 111 ? 1.511 2.733 8.918 1.00 90.44 111 ILE A O 1
ATOM 853 N N . THR A 1 112 ? 2.935 2.770 7.197 1.00 86.50 112 THR A N 1
ATOM 854 C CA . THR A 1 112 ? 3.974 1.990 7.870 1.00 86.50 112 THR A CA 1
ATOM 855 C C . THR A 1 112 ? 4.867 2.919 8.702 1.00 86.50 112 THR A C 1
ATOM 857 O O . THR A 1 112 ? 5.432 3.879 8.163 1.00 86.50 112 THR A O 1
ATOM 860 N N . PRO A 1 113 ? 5.039 2.656 10.011 1.00 82.44 113 PRO A N 1
ATOM 861 C CA . PRO A 1 113 ? 5.971 3.415 10.833 1.00 82.44 113 PRO A CA 1
ATOM 862 C C . PRO A 1 113 ? 7.415 3.147 10.392 1.00 82.44 113 PRO A C 1
ATOM 864 O O . PRO A 1 113 ? 7.772 2.032 10.013 1.00 82.44 113 PRO A O 1
ATOM 867 N N . ARG A 1 114 ? 8.270 4.168 10.474 1.00 80.69 114 ARG A N 1
ATOM 868 C CA . ARG A 1 114 ? 9.717 4.063 10.218 1.00 80.69 114 ARG A CA 1
ATOM 869 C C . ARG A 1 114 ? 10.483 4.479 11.473 1.00 80.69 114 ARG A C 1
ATOM 871 O O . ARG A 1 114 ? 9.919 5.098 12.370 1.00 80.69 114 ARG A O 1
ATOM 878 N N . ARG A 1 115 ? 11.782 4.182 11.564 1.00 77.62 115 ARG A N 1
ATOM 879 C CA . ARG A 1 115 ? 12.582 4.588 12.740 1.00 77.62 115 ARG A CA 1
ATOM 880 C C . ARG A 1 115 ? 12.556 6.099 12.989 1.00 77.62 115 ARG A C 1
ATOM 882 O O . ARG A 1 115 ? 12.462 6.520 14.135 1.00 77.62 115 ARG A O 1
ATOM 889 N N . TYR A 1 116 ? 12.598 6.889 11.919 1.00 73.50 116 TYR A N 1
ATOM 890 C CA . TYR A 1 116 ? 12.674 8.351 11.970 1.00 73.50 116 TYR A CA 1
ATOM 891 C C . TYR A 1 116 ? 11.310 9.058 11.931 1.00 73.50 116 TYR A C 1
ATOM 893 O O . TYR A 1 116 ? 11.253 10.275 12.091 1.00 73.50 116 TYR A O 1
ATOM 901 N N . ARG A 1 117 ? 10.205 8.336 11.692 1.00 79.19 117 ARG A N 1
ATOM 902 C CA . ARG A 1 117 ? 8.860 8.925 11.698 1.00 79.19 117 ARG A CA 1
ATOM 903 C C . ARG A 1 117 ? 7.796 7.940 12.147 1.00 79.19 117 ARG A C 1
ATOM 905 O O . ARG A 1 117 ? 7.801 6.772 11.760 1.00 79.19 117 ARG A O 1
ATOM 912 N N . SER A 1 118 ? 6.820 8.449 12.883 1.00 80.38 118 SER A N 1
ATOM 913 C CA . SER A 1 118 ? 5.597 7.706 13.156 1.00 80.38 118 SER A CA 1
ATOM 914 C C . SER A 1 118 ? 4.832 7.407 11.862 1.00 80.38 118 SER A C 1
ATOM 916 O O . SER A 1 118 ? 5.015 8.049 10.820 1.00 80.38 118 SER A O 1
ATOM 918 N N . GLU A 1 119 ? 3.971 6.401 11.938 1.00 85.19 119 GLU A N 1
ATOM 919 C CA . GLU A 1 119 ? 2.960 6.157 10.916 1.00 85.19 119 GLU A CA 1
ATOM 920 C C . GLU A 1 119 ? 2.018 7.356 10.767 1.00 85.19 119 GLU A C 1
ATOM 922 O O . GLU A 1 119 ? 1.699 8.045 11.741 1.00 85.19 119 GLU A O 1
ATOM 927 N N . ILE A 1 120 ? 1.543 7.568 9.543 1.00 90.94 120 ILE A N 1
ATOM 928 C CA . ILE A 1 120 ? 0.434 8.477 9.260 1.00 90.94 120 ILE A CA 1
ATOM 929 C C . ILE A 1 120 ? -0.861 7.675 9.426 1.00 90.94 120 ILE A C 1
ATOM 931 O O . ILE A 1 120 ? -0.948 6.537 8.962 1.00 90.94 120 ILE A O 1
ATOM 935 N N . LEU A 1 121 ? -1.877 8.242 10.085 1.00 92.56 121 LEU A N 1
ATOM 936 C CA . LEU A 1 121 ? -3.174 7.570 10.198 1.00 92.56 121 LEU A CA 1
ATOM 937 C C . LEU A 1 121 ? -3.774 7.361 8.807 1.00 92.56 121 LEU A C 1
ATOM 939 O O . LEU A 1 121 ? -3.664 8.227 7.942 1.00 92.56 121 LEU A O 1
ATOM 943 N N . ALA A 1 122 ? -4.475 6.246 8.605 1.00 91.62 122 ALA A N 1
ATOM 944 C CA . ALA A 1 122 ? -5.042 5.896 7.303 1.00 91.62 122 ALA A CA 1
ATOM 945 C C . ALA A 1 122 ? -5.880 7.033 6.686 1.00 91.62 122 ALA A C 1
ATOM 947 O O . ALA A 1 122 ? -5.726 7.338 5.506 1.00 91.62 122 ALA A O 1
ATOM 948 N N . LYS A 1 123 ? -6.706 7.718 7.492 1.00 91.38 123 LYS A N 1
ATOM 949 C CA . LYS A 1 123 ? -7.496 8.879 7.042 1.00 91.38 123 LYS A CA 1
ATOM 950 C C . LYS A 1 123 ? -6.627 10.019 6.490 1.00 91.38 123 LYS A C 1
ATOM 952 O O . LYS A 1 123 ? -7.000 10.659 5.510 1.00 91.38 123 LYS A O 1
ATOM 957 N N . ASP A 1 124 ? -5.475 10.262 7.109 1.00 93.56 124 ASP A N 1
ATOM 958 C CA . ASP A 1 124 ? -4.590 11.375 6.778 1.00 93.56 124 ASP A CA 1
ATOM 959 C C . ASP A 1 124 ? -3.728 11.026 5.563 1.00 93.56 124 ASP A C 1
ATOM 961 O O . ASP A 1 124 ? -3.561 11.870 4.687 1.00 93.56 124 ASP A O 1
ATOM 965 N N . ALA A 1 125 ? -3.292 9.766 5.450 1.00 94.00 125 ALA A N 1
ATOM 966 C CA . ALA A 1 125 ? -2.615 9.242 4.265 1.00 94.00 125 ALA A CA 1
ATOM 967 C C . ALA A 1 125 ? -3.522 9.328 3.026 1.00 94.00 125 ALA A C 1
ATOM 969 O O . ALA A 1 125 ? -3.125 9.857 1.992 1.00 94.00 125 ALA A O 1
ATOM 970 N N . LEU A 1 126 ? -4.783 8.894 3.143 1.00 93.56 126 LEU A N 1
ATOM 971 C CA . LEU A 1 126 ? -5.766 9.003 2.060 1.00 93.56 126 LEU A CA 1
ATOM 972 C C . LEU A 1 126 ? -6.026 10.460 1.654 1.00 93.56 126 LEU A C 1
ATOM 974 O O . LEU A 1 126 ? -6.141 10.755 0.463 1.00 93.56 126 LEU A O 1
ATOM 978 N N . ARG A 1 127 ? -6.095 11.378 2.627 1.00 94.44 127 ARG A N 1
ATOM 979 C CA . ARG A 1 127 ? -6.217 12.816 2.359 1.00 94.44 127 ARG A CA 1
ATOM 980 C C . ARG A 1 127 ? -4.996 13.349 1.611 1.00 94.44 127 ARG A C 1
ATOM 982 O O . ARG A 1 127 ? -5.170 14.068 0.634 1.00 94.44 127 ARG A O 1
ATOM 989 N N . GLU A 1 128 ? -3.784 13.008 2.044 1.00 95.19 128 GLU A N 1
ATOM 990 C CA . GLU A 1 128 ? -2.545 13.443 1.387 1.00 95.19 128 GLU A CA 1
ATOM 991 C C . GLU A 1 128 ? -2.469 12.935 -0.057 1.00 95.19 128 GLU A C 1
ATOM 993 O O . GLU A 1 128 ? -2.230 13.717 -0.976 1.00 95.19 128 GLU A O 1
ATOM 998 N N . MET A 1 129 ? -2.773 11.656 -0.282 1.00 95.19 129 MET A N 1
ATOM 999 C CA . MET A 1 129 ? -2.827 11.084 -1.628 1.00 95.19 129 MET A CA 1
ATOM 1000 C C . MET A 1 129 ? -3.864 11.790 -2.509 1.00 95.19 129 MET A C 1
ATOM 1002 O O . MET A 1 129 ? -3.598 12.058 -3.677 1.00 95.19 129 MET A O 1
ATOM 1006 N N . PHE A 1 130 ? -5.036 12.141 -1.967 1.00 95.38 130 PHE A N 1
ATOM 1007 C CA . PHE A 1 130 ? -6.039 12.902 -2.715 1.00 95.38 130 PHE A CA 1
ATOM 1008 C C . PHE A 1 130 ? -5.544 14.297 -3.117 1.00 95.38 130 PHE A C 1
ATOM 1010 O O . PHE A 1 130 ? -5.884 14.784 -4.198 1.00 95.38 130 PHE A O 1
ATOM 1017 N N . LEU A 1 131 ? -4.761 14.958 -2.261 1.00 95.50 131 LEU A N 1
ATOM 1018 C CA . LEU A 1 131 ? -4.183 16.267 -2.568 1.00 95.50 131 LEU A CA 1
ATOM 1019 C C . LEU A 1 131 ? -3.134 16.179 -3.683 1.00 95.50 131 LEU A C 1
ATOM 1021 O O . LEU A 1 131 ? -3.085 17.083 -4.506 1.00 95.50 131 LEU A O 1
ATOM 1025 N N . LYS A 1 132 ? -2.393 15.069 -3.764 1.00 93.88 132 LYS A N 1
ATOM 1026 C CA . LYS A 1 132 ? -1.355 14.789 -4.778 1.00 93.88 132 LYS A CA 1
ATOM 1027 C C . LYS A 1 132 ? -1.880 14.165 -6.081 1.00 93.88 132 LYS A C 1
ATOM 1029 O O . LYS A 1 132 ? -1.114 13.634 -6.890 1.00 93.88 132 LYS A O 1
ATOM 1034 N N . ARG A 1 133 ? -3.200 14.153 -6.274 1.00 94.00 133 ARG A N 1
ATOM 1035 C CA . ARG A 1 133 ? -3.845 13.530 -7.437 1.00 94.00 133 ARG A CA 1
ATOM 1036 C C . ARG A 1 133 ? -3.462 14.243 -8.738 1.00 94.00 133 ARG A C 1
ATOM 1038 O O . ARG A 1 133 ? -3.540 15.463 -8.817 1.00 94.00 133 ARG A O 1
ATOM 1045 N N . GLY A 1 134 ? -3.105 13.475 -9.763 1.00 88.44 134 GLY A N 1
ATOM 1046 C CA . GLY A 1 134 ? -2.617 13.991 -11.047 1.00 88.44 134 GLY A CA 1
ATOM 1047 C C . GLY A 1 134 ? -1.134 14.375 -11.052 1.00 88.44 134 GLY A C 1
ATOM 1048 O O . GLY A 1 134 ? -0.595 14.627 -12.125 1.00 88.44 134 GLY A O 1
ATOM 1049 N N . GLU A 1 135 ? -0.479 14.373 -9.887 1.00 91.50 135 GLU A N 1
ATOM 1050 C CA . GLU A 1 135 ? 0.952 14.640 -9.733 1.00 91.50 135 GLU A CA 1
ATOM 1051 C C . GLU A 1 135 ? 1.691 13.331 -9.431 1.00 91.50 135 GLU A C 1
ATOM 1053 O O . GLU A 1 135 ? 2.127 12.635 -10.347 1.00 91.50 135 GLU A O 1
ATOM 1058 N N . GLU A 1 136 ? 1.745 12.938 -8.153 1.00 92.00 136 GLU A N 1
ATOM 1059 C CA . GLU A 1 136 ? 2.413 11.712 -7.702 1.00 92.00 136 GLU A CA 1
ATOM 1060 C C . GLU A 1 136 ? 1.535 10.461 -7.859 1.00 92.00 136 GLU A C 1
ATOM 1062 O O . GLU A 1 136 ? 2.047 9.346 -7.970 1.00 92.00 136 GLU A O 1
ATOM 1067 N N . VAL A 1 137 ? 0.208 10.619 -7.849 1.00 93.12 137 VAL A N 1
ATOM 1068 C CA . VAL A 1 137 ? -0.741 9.500 -7.939 1.00 93.12 137 VAL A CA 1
ATOM 1069 C C . VAL A 1 137 ? -1.801 9.748 -8.994 1.00 93.12 137 VAL A C 1
ATOM 1071 O O . VAL A 1 137 ? -2.246 10.874 -9.207 1.00 93.12 137 VAL A O 1
ATOM 1074 N N . ASP A 1 138 ? -2.241 8.676 -9.644 1.00 93.81 138 ASP A N 1
ATOM 1075 C CA . ASP A 1 138 ? -3.322 8.740 -10.621 1.00 93.81 138 ASP A CA 1
ATOM 1076 C C . ASP A 1 138 ? -4.629 9.230 -9.971 1.00 93.81 138 ASP A C 1
ATOM 1078 O O . ASP A 1 138 ? -5.062 8.725 -8.927 1.00 93.81 138 ASP A O 1
ATOM 1082 N N . GLY A 1 139 ? -5.249 10.238 -10.591 1.00 92.31 139 GLY A N 1
ATOM 1083 C CA . GLY A 1 139 ? -6.394 10.934 -10.017 1.00 92.31 139 GLY A CA 1
ATOM 1084 C C . GLY A 1 139 ? -7.701 10.147 -10.010 1.00 92.31 139 GLY A C 1
ATOM 1085 O O . GLY A 1 139 ? -8.518 10.340 -9.105 1.00 92.31 139 GLY A O 1
ATOM 1086 N N . ASP A 1 140 ? -7.896 9.229 -10.949 1.00 92.75 140 ASP A N 1
ATOM 1087 C CA . ASP A 1 140 ? -9.083 8.378 -10.976 1.00 92.75 140 ASP A CA 1
ATOM 1088 C C . ASP A 1 140 ? -8.898 7.188 -10.035 1.00 92.75 140 ASP A C 1
ATOM 1090 O O . ASP A 1 140 ? -9.792 6.848 -9.249 1.00 92.75 140 ASP A O 1
ATOM 1094 N N . LEU A 1 141 ? -7.699 6.600 -10.029 1.00 94.88 141 LEU A N 1
ATOM 1095 C CA . LEU A 1 141 ? -7.384 5.479 -9.151 1.00 94.88 141 LEU A CA 1
ATOM 1096 C C . LEU A 1 141 ? -7.411 5.871 -7.675 1.00 94.88 141 LEU A C 1
ATOM 1098 O O . LEU A 1 141 ? -7.949 5.104 -6.874 1.00 94.88 141 LEU A O 1
ATOM 1102 N N . VAL A 1 142 ? -6.904 7.051 -7.296 1.00 95.31 142 VAL A N 1
ATOM 1103 C CA . VAL A 1 142 ? -6.930 7.491 -5.890 1.00 95.31 142 VAL A CA 1
ATOM 1104 C C . VAL A 1 142 ? -8.360 7.657 -5.375 1.00 95.31 142 VAL A C 1
ATOM 1106 O O . VAL A 1 142 ? -8.666 7.252 -4.254 1.00 95.31 142 VAL A O 1
ATOM 1109 N N . GLN A 1 143 ? -9.280 8.158 -6.203 1.00 94.00 143 GLN A N 1
ATOM 1110 C CA . GLN A 1 143 ? -10.690 8.285 -5.830 1.00 94.00 143 GLN A CA 1
ATOM 1111 C C . GLN A 1 143 ? -11.347 6.921 -5.614 1.00 94.00 143 GLN A C 1
ATOM 1113 O O . GLN A 1 143 ? -12.115 6.734 -4.665 1.00 94.00 143 GLN A O 1
ATOM 1118 N N . ILE A 1 144 ? -11.054 5.955 -6.488 1.00 94.38 144 ILE A N 1
ATOM 1119 C CA . ILE A 1 144 ? -11.545 4.584 -6.337 1.00 94.38 144 ILE A CA 1
ATOM 1120 C C . ILE A 1 144 ? -10.944 3.966 -5.075 1.00 94.38 144 ILE A C 1
ATOM 1122 O O . ILE A 1 144 ? -11.673 3.390 -4.273 1.00 94.38 144 ILE A O 1
ATOM 1126 N N . PHE A 1 145 ? -9.643 4.134 -4.853 1.00 94.00 145 PHE A N 1
ATOM 1127 C CA . PHE A 1 145 ? -8.949 3.606 -3.688 1.00 94.00 145 PHE A CA 1
ATOM 1128 C C . PHE A 1 145 ? -9.511 4.154 -2.375 1.00 94.00 145 PHE A C 1
ATOM 1130 O O . PHE A 1 145 ? -9.802 3.371 -1.477 1.00 94.00 145 PHE A O 1
ATOM 1137 N N . ILE A 1 146 ? -9.788 5.457 -2.282 1.00 92.69 146 ILE A N 1
ATOM 1138 C CA . ILE A 1 146 ? -10.425 6.061 -1.101 1.00 92.69 146 ILE A CA 1
ATOM 1139 C C . ILE A 1 146 ? -11.798 5.434 -0.826 1.00 92.69 146 ILE A C 1
ATOM 1141 O O . ILE A 1 146 ? -12.106 5.089 0.316 1.00 92.69 146 ILE A O 1
ATOM 1145 N N . LYS A 1 147 ? -12.612 5.204 -1.864 1.00 90.31 147 LYS A N 1
ATOM 1146 C CA . LYS A 1 147 ? -13.911 4.518 -1.724 1.00 90.31 147 LYS A CA 1
ATOM 1147 C C . LYS A 1 147 ? -13.745 3.062 -1.256 1.00 90.31 147 LYS A C 1
ATOM 1149 O O . LYS A 1 147 ? -14.528 2.573 -0.433 1.00 90.31 147 LYS A O 1
ATOM 1154 N N . GLU A 1 148 ? -12.717 2.374 -1.751 1.00 90.06 148 GLU A N 1
ATOM 1155 C CA . GLU A 1 148 ? -12.384 0.993 -1.378 1.00 90.06 148 GLU A CA 1
ATOM 1156 C C . GLU A 1 148 ? -11.767 0.866 0.024 1.00 90.06 148 GLU A C 1
ATOM 1158 O O . GLU A 1 148 ? -11.940 -0.170 0.663 1.00 90.06 148 GLU A O 1
ATOM 1163 N N . MET A 1 149 ? -11.101 1.895 0.540 1.00 89.19 149 MET A N 1
ATOM 1164 C CA . MET A 1 149 ? -10.595 1.898 1.916 1.00 89.19 149 MET A CA 1
ATOM 1165 C C . MET A 1 149 ? -11.686 2.298 2.915 1.00 89.19 149 MET A C 1
ATOM 1167 O O . MET A 1 149 ? -11.817 1.684 3.974 1.00 89.19 149 MET A O 1
ATOM 1171 N N . GLY A 1 150 ? -12.543 3.249 2.538 1.00 88.44 150 GLY A N 1
ATOM 1172 C CA . GLY A 1 150 ? -13.580 3.790 3.408 1.00 88.44 150 GLY A CA 1
ATOM 1173 C C . GLY A 1 150 ? -13.014 4.665 4.527 1.00 88.44 150 GLY A C 1
ATOM 1174 O O . GLY A 1 150 ? -11.834 5.002 4.540 1.00 88.44 150 GLY A O 1
ATOM 1175 N N . ILE A 1 151 ? -13.885 5.041 5.468 1.00 89.31 151 ILE A N 1
ATOM 1176 C CA . ILE A 1 151 ? -13.513 5.925 6.580 1.00 89.31 151 ILE A CA 1
ATOM 1177 C C . ILE A 1 151 ? -12.590 5.184 7.542 1.00 89.31 151 ILE A C 1
ATOM 1179 O O . ILE A 1 151 ? -11.554 5.720 7.902 1.00 89.31 151 ILE A O 1
ATOM 1183 N N . PHE A 1 152 ? -12.940 3.947 7.906 1.00 92.50 152 PHE A N 1
ATOM 1184 C CA . PHE A 1 152 ? -12.195 3.103 8.837 1.00 92.50 152 PHE A CA 1
ATOM 1185 C C . PHE A 1 152 ? -11.769 1.798 8.146 1.00 92.50 152 PHE A C 1
ATOM 1187 O O . PHE A 1 152 ? -12.532 0.825 8.148 1.00 92.50 152 PHE A O 1
ATOM 1194 N N . PRO A 1 153 ? -10.587 1.755 7.506 1.00 92.06 153 PRO A N 1
ATOM 1195 C CA . PRO A 1 153 ? -10.145 0.555 6.811 1.00 92.06 153 PRO A CA 1
ATOM 1196 C C . PRO A 1 153 ? -9.755 -0.560 7.795 1.00 92.06 153 PRO A C 1
ATOM 1198 O O . PRO A 1 153 ? -9.280 -0.270 8.897 1.00 92.06 153 PRO A O 1
ATOM 1201 N N . PRO A 1 154 ? -9.896 -1.843 7.405 1.00 91.19 154 PRO A N 1
ATOM 1202 C CA . PRO A 1 154 ? -9.362 -2.955 8.183 1.00 91.19 154 PRO A CA 1
ATOM 1203 C C . PRO A 1 154 ? -7.880 -2.758 8.527 1.00 91.19 154 PRO A C 1
ATOM 1205 O O . PRO A 1 154 ? -7.085 -2.342 7.687 1.00 91.19 154 PRO A O 1
ATOM 1208 N N . GLY A 1 155 ? -7.521 -3.047 9.776 1.00 90.25 155 GLY A N 1
ATOM 1209 C CA . GLY A 1 155 ? -6.194 -2.824 10.346 1.00 90.25 155 GLY A CA 1
ATOM 1210 C C . GLY A 1 155 ? -5.993 -1.452 10.997 1.00 90.25 155 GLY A C 1
ATOM 1211 O O . GLY A 1 155 ? -4.974 -1.268 11.667 1.00 90.25 155 GLY A O 1
ATOM 1212 N N . ALA A 1 156 ? -6.934 -0.509 10.848 1.00 91.94 156 ALA A N 1
ATOM 1213 C CA . ALA A 1 156 ? -6.897 0.762 11.568 1.00 91.94 156 ALA A CA 1
ATOM 1214 C C . ALA A 1 156 ? -7.120 0.546 13.072 1.00 91.94 156 ALA A C 1
ATOM 1216 O O . ALA A 1 156 ? -8.019 -0.200 13.471 1.00 91.94 156 ALA A O 1
ATOM 1217 N N . LEU A 1 157 ? -6.317 1.219 13.897 1.00 93.25 157 LEU A N 1
ATOM 1218 C CA . LEU A 1 157 ? -6.507 1.256 15.343 1.00 93.25 157 LEU A CA 1
ATOM 1219 C C . LEU A 1 157 ? -7.418 2.438 15.699 1.00 93.25 157 LEU A C 1
ATOM 1221 O O . LEU A 1 157 ? -7.234 3.558 15.217 1.00 93.25 157 LEU A O 1
ATOM 1225 N N . VAL A 1 158 ? -8.426 2.178 16.524 1.00 94.81 158 VAL A N 1
ATOM 1226 C CA . VAL A 1 158 ? -9.450 3.150 16.908 1.00 94.81 158 VAL A CA 1
ATOM 1227 C C . VAL A 1 158 ? -9.669 3.145 18.413 1.00 94.81 158 VAL A C 1
ATOM 1229 O O . VAL A 1 158 ? -9.491 2.123 19.078 1.00 94.81 158 VAL A O 1
ATOM 1232 N N . ARG A 1 159 ? -10.080 4.295 18.944 1.00 96.25 159 ARG A N 1
ATOM 1233 C CA . ARG A 1 159 ? -10.629 4.418 20.292 1.00 96.25 159 ARG A CA 1
ATOM 1234 C C . ARG A 1 159 ? -12.148 4.405 20.196 1.00 96.25 159 ARG A C 1
ATOM 1236 O O . ARG A 1 159 ? -12.718 5.176 19.421 1.00 96.25 159 ARG A O 1
ATOM 1243 N N . LEU A 1 160 ? -12.794 3.542 20.967 1.00 97.31 160 LEU A N 1
ATOM 1244 C CA . LEU A 1 160 ? -14.250 3.468 21.041 1.00 97.31 160 LEU A CA 1
ATOM 1245 C C . LEU A 1 160 ? -14.800 4.487 22.053 1.00 97.31 160 LEU A C 1
ATOM 1247 O O . LEU A 1 160 ? -14.048 5.044 22.860 1.00 97.31 160 LEU A O 1
ATOM 1251 N N . ASN A 1 161 ? -16.107 4.739 22.021 1.00 97.62 161 ASN A N 1
ATOM 1252 C CA . ASN A 1 161 ? -16.779 5.688 22.916 1.00 97.62 161 ASN A CA 1
ATOM 1253 C C . ASN A 1 161 ? -16.620 5.322 24.400 1.00 97.62 161 ASN A C 1
ATOM 1255 O O . ASN A 1 161 ? -16.382 6.207 25.223 1.00 97.62 161 ASN A O 1
ATOM 1259 N N . ASN A 1 162 ? -16.639 4.030 24.732 1.00 96.06 162 ASN A N 1
ATOM 1260 C CA . ASN A 1 162 ? -16.350 3.518 26.075 1.00 96.06 162 ASN A CA 1
ATOM 1261 C C . ASN A 1 162 ? -14.859 3.604 26.482 1.00 96.06 162 ASN A C 1
ATOM 1263 O O . ASN A 1 162 ? -14.501 3.238 27.602 1.00 96.06 162 ASN A O 1
ATOM 1267 N N . GLY A 1 163 ? -13.984 4.069 25.585 1.00 95.56 163 GLY A N 1
ATOM 1268 C CA . GLY A 1 163 ? -12.547 4.232 25.788 1.00 95.56 163 GLY A CA 1
ATOM 1269 C C . GLY A 1 163 ? -11.687 3.040 25.366 1.00 95.56 163 GLY A C 1
ATOM 1270 O O . GLY A 1 163 ? -10.471 3.199 25.299 1.00 95.56 163 GLY A O 1
ATOM 1271 N N . GLU A 1 164 ? -12.267 1.874 25.058 1.00 96.06 164 GLU A N 1
ATOM 1272 C CA . GLU A 1 164 ? -11.509 0.707 24.588 1.00 96.06 164 GLU A CA 1
ATOM 1273 C C . GLU A 1 164 ? -10.686 1.039 23.336 1.00 96.06 164 GLU A C 1
ATOM 1275 O O . GLU A 1 164 ? -11.097 1.817 22.472 1.00 96.06 164 GLU A O 1
ATOM 1280 N N . HIS A 1 165 ? -9.517 0.412 23.221 1.00 95.06 165 HIS A N 1
ATOM 1281 C CA . HIS A 1 165 ? -8.727 0.424 21.997 1.00 95.06 165 HIS A CA 1
ATOM 1282 C C . HIS A 1 165 ? -9.086 -0.817 21.184 1.00 95.06 165 HIS A C 1
ATOM 1284 O O . HIS A 1 165 ? -9.047 -1.938 21.704 1.00 95.06 165 HIS A O 1
ATOM 1290 N N . ALA A 1 166 ? -9.419 -0.627 19.911 1.00 95.38 166 ALA A N 1
ATOM 1291 C CA . ALA A 1 166 ? -9.865 -1.697 19.034 1.00 95.38 166 ALA A CA 1
ATOM 1292 C C . ALA A 1 166 ? -9.207 -1.625 17.652 1.00 95.38 166 ALA A C 1
ATOM 1294 O O . ALA A 1 166 ? -8.902 -0.545 17.152 1.00 95.38 166 ALA A O 1
ATOM 1295 N N . VAL A 1 167 ? -9.000 -2.780 17.022 1.00 94.88 167 VAL A N 1
ATOM 1296 C CA . VAL A 1 167 ? -8.528 -2.881 15.635 1.00 94.88 167 VAL A CA 1
ATOM 1297 C C . VAL A 1 167 ? -9.715 -3.181 14.737 1.00 94.88 167 VAL A C 1
ATOM 1299 O O . VAL A 1 167 ? -10.424 -4.160 14.956 1.00 94.88 167 VAL A O 1
ATOM 1302 N N . VAL A 1 168 ? -9.925 -2.372 13.704 1.00 94.88 168 VAL A N 1
ATOM 1303 C CA . VAL A 1 168 ? -10.968 -2.624 12.706 1.00 94.88 168 VAL A CA 1
ATOM 1304 C C . VAL A 1 168 ? -10.641 -3.912 11.951 1.00 94.88 168 VAL A C 1
ATOM 1306 O O . VAL A 1 168 ? -9.572 -4.025 11.359 1.00 94.88 168 VAL A O 1
ATOM 1309 N N . ILE A 1 169 ? -11.553 -4.883 11.936 1.00 94.06 169 ILE A N 1
ATOM 1310 C CA . ILE A 1 169 ? -11.332 -6.180 11.270 1.00 94.06 169 ILE A CA 1
ATOM 1311 C C . ILE A 1 169 ? -12.134 -6.328 9.984 1.00 94.06 169 ILE A C 1
ATOM 1313 O O . ILE A 1 169 ? -11.693 -7.004 9.054 1.00 94.06 169 ILE A O 1
ATOM 1317 N N . LYS A 1 170 ? -13.308 -5.692 9.912 1.00 91.38 170 LYS A N 1
ATOM 1318 C CA . LYS A 1 170 ? -14.247 -5.872 8.805 1.00 91.38 170 LYS A CA 1
ATOM 1319 C C . LYS A 1 170 ? -15.106 -4.628 8.609 1.00 91.38 170 LYS A C 1
ATOM 1321 O O . LYS A 1 170 ? -15.636 -4.067 9.563 1.00 91.38 170 LYS A O 1
ATOM 1326 N N . ARG A 1 171 ? -15.282 -4.224 7.351 1.00 90.25 171 ARG A N 1
ATOM 1327 C CA . ARG A 1 171 ? -16.201 -3.143 6.963 1.00 90.25 171 ARG A CA 1
ATOM 1328 C C . ARG A 1 171 ? -17.651 -3.625 7.074 1.00 90.25 171 ARG A C 1
ATOM 1330 O O . ARG A 1 171 ? -17.935 -4.782 6.755 1.00 90.25 171 ARG A O 1
ATOM 1337 N N . SER A 1 172 ? -18.561 -2.747 7.483 1.00 89.25 172 SER A N 1
ATOM 1338 C CA . SER A 1 172 ? -20.002 -3.006 7.415 1.00 89.25 172 SER A CA 1
ATOM 1339 C C . SER A 1 172 ? -20.628 -2.267 6.222 1.00 89.25 172 SER A C 1
ATOM 1341 O O . SER A 1 172 ? -19.916 -1.676 5.405 1.00 89.25 172 SER A O 1
ATOM 1343 N N . ARG A 1 173 ? -21.959 -2.345 6.081 1.00 85.62 173 ARG A N 1
ATOM 1344 C CA . ARG A 1 173 ? -22.695 -1.553 5.080 1.00 85.62 173 ARG A CA 1
ATOM 1345 C C . ARG A 1 173 ? -22.641 -0.058 5.391 1.00 85.62 173 ARG A C 1
ATOM 1347 O O . ARG A 1 173 ? -22.665 0.741 4.461 1.00 85.62 173 ARG A O 1
ATOM 1354 N N . ASP A 1 174 ? -22.562 0.289 6.671 1.00 89.06 174 ASP A N 1
ATOM 1355 C CA . ASP A 1 174 ? -22.354 1.655 7.121 1.00 89.06 174 ASP A CA 1
ATOM 1356 C C . ASP A 1 174 ? -20.851 1.914 7.287 1.00 89.06 174 ASP A C 1
ATOM 1358 O O . ASP A 1 174 ? -20.149 1.249 8.051 1.00 89.06 174 ASP A O 1
ATOM 1362 N N . ALA A 1 175 ? -20.333 2.885 6.539 1.00 85.25 175 ALA A N 1
ATOM 1363 C CA . ALA A 1 175 ? -18.907 3.180 6.501 1.00 85.25 175 ALA A CA 1
ATOM 1364 C C . ALA A 1 175 ? -18.354 3.705 7.838 1.00 85.25 175 ALA A C 1
ATOM 1366 O O . ALA A 1 175 ? -17.137 3.657 8.033 1.00 85.25 175 ALA A O 1
ATOM 1367 N N . THR A 1 176 ? -19.214 4.201 8.734 1.00 89.75 176 THR A N 1
ATOM 1368 C CA . THR A 1 176 ? -18.834 4.715 10.061 1.00 89.75 176 THR A CA 1
ATOM 1369 C C . THR A 1 176 ? -18.890 3.648 11.155 1.00 89.75 176 THR A C 1
ATOM 1371 O O . THR A 1 176 ? -18.247 3.815 12.190 1.00 89.75 176 THR A O 1
ATOM 1374 N N . CYS A 1 177 ? -19.584 2.532 10.907 1.00 93.25 177 CYS A N 1
ATOM 1375 C CA . CYS A 1 177 ? -19.866 1.494 11.897 1.00 93.25 177 CYS A CA 1
ATOM 1376 C C . CYS A 1 177 ? -19.250 0.139 11.493 1.00 93.25 177 CYS A C 1
ATOM 1378 O O . CYS A 1 177 ? -19.988 -0.799 11.178 1.00 93.25 177 CYS A O 1
ATOM 1380 N N . PRO A 1 178 ? -17.913 -0.010 11.418 1.00 94.38 178 PRO A N 1
ATOM 1381 C CA . PRO A 1 178 ? -17.295 -1.292 11.094 1.00 94.38 178 PRO A CA 1
ATOM 1382 C C . PRO A 1 178 ? -17.376 -2.281 12.272 1.00 94.38 178 PRO A C 1
ATOM 1384 O O . PRO A 1 178 ? -17.834 -1.963 13.365 1.00 94.38 178 PRO A O 1
ATOM 1387 N N . ARG A 1 179 ? -16.882 -3.502 12.062 1.00 95.19 179 ARG A N 1
ATOM 1388 C CA . ARG A 1 179 ? -16.622 -4.462 13.141 1.00 95.19 179 ARG A CA 1
ATOM 1389 C C . ARG A 1 179 ? -15.166 -4.333 13.572 1.00 95.19 179 ARG A C 1
ATOM 1391 O O . ARG A 1 179 ? -14.270 -4.292 12.717 1.00 95.19 179 ARG A O 1
ATOM 1398 N N . ALA A 1 180 ? -14.924 -4.296 14.877 1.00 95.88 180 ALA A N 1
ATOM 1399 C CA . ALA A 1 180 ? -13.590 -4.131 15.446 1.00 95.88 180 ALA A CA 1
ATOM 1400 C C . ALA A 1 180 ? -13.315 -5.156 16.555 1.00 95.88 180 ALA A C 1
ATOM 1402 O O . ALA A 1 180 ? -14.230 -5.590 17.239 1.00 95.88 180 A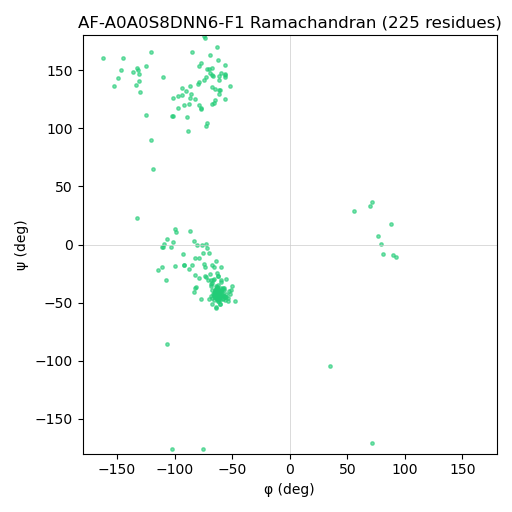LA A O 1
ATOM 1403 N N . GLN A 1 181 ? -12.059 -5.546 16.749 1.00 95.69 181 GLN A N 1
ATOM 1404 C CA . GLN A 1 181 ? -11.620 -6.374 17.874 1.00 95.69 181 GLN A CA 1
ATOM 1405 C C . GLN A 1 181 ? -11.067 -5.474 18.971 1.00 95.69 181 GLN A C 1
ATOM 1407 O O . GLN A 1 181 ? -10.064 -4.796 18.750 1.00 95.69 181 GLN A O 1
ATOM 1412 N N . ALA A 1 182 ? -11.691 -5.473 20.147 1.00 95.00 182 ALA A N 1
ATOM 1413 C CA . ALA A 1 182 ? -11.166 -4.804 21.329 1.00 95.00 182 ALA A CA 1
ATOM 1414 C C . ALA A 1 182 ? -9.890 -5.518 21.795 1.00 95.00 182 ALA A C 1
ATOM 1416 O O . ALA A 1 182 ? -9.905 -6.711 22.107 1.00 95.00 182 ALA A O 1
ATOM 1417 N N . VAL A 1 183 ? -8.790 -4.773 21.830 1.00 94.31 183 VAL A N 1
ATOM 1418 C CA . VAL A 1 183 ? -7.432 -5.265 22.114 1.00 94.31 183 VAL A CA 1
ATOM 1419 C C . VAL A 1 183 ? -6.876 -4.709 23.419 1.00 94.31 183 VAL A C 1
ATOM 1421 O O . VAL A 1 183 ? -6.005 -5.333 24.020 1.00 94.31 183 VAL A O 1
ATOM 1424 N N . ALA A 1 184 ? -7.402 -3.579 23.891 1.00 93.31 184 ALA A N 1
ATOM 1425 C CA . ALA A 1 184 ? -7.060 -2.997 25.182 1.00 93.31 184 ALA A CA 1
ATOM 1426 C C . ALA A 1 184 ? -8.269 -2.287 25.804 1.00 93.31 184 ALA A C 1
ATOM 1428 O O . ALA A 1 184 ? -9.129 -1.756 25.099 1.00 93.31 184 ALA A O 1
ATOM 1429 N N . GLY A 1 185 ? -8.318 -2.262 27.135 1.00 93.25 185 GLY A N 1
ATOM 1430 C CA . GLY A 1 185 ? -9.337 -1.524 27.879 1.00 93.25 185 GLY A CA 1
ATOM 1431 C C . GLY A 1 185 ? -9.109 -0.003 27.869 1.00 93.25 185 GLY A C 1
ATOM 1432 O O . GLY A 1 185 ? -8.088 0.467 27.364 1.00 93.25 185 GLY A O 1
ATOM 1433 N N . PRO A 1 186 ? -9.991 0.783 28.515 1.00 92.06 186 PRO A N 1
ATOM 1434 C CA . PRO A 1 186 ? -9.951 2.253 28.481 1.00 92.06 186 PRO A CA 1
ATOM 1435 C C . PRO A 1 186 ? -8.676 2.913 29.016 1.00 92.06 186 PRO A C 1
ATOM 1437 O O . PRO A 1 186 ? -8.396 4.072 28.728 1.00 92.06 186 PRO A O 1
ATOM 1440 N N . ARG A 1 187 ? -7.895 2.177 29.814 1.00 86.94 187 ARG A N 1
ATOM 1441 C CA . ARG A 1 187 ? -6.604 2.622 30.361 1.00 86.94 187 ARG A CA 1
ATOM 1442 C C . ARG A 1 187 ? -5.397 2.090 29.577 1.00 86.94 187 ARG A C 1
ATOM 1444 O O . ARG A 1 187 ? -4.284 2.156 30.079 1.00 86.94 187 ARG A O 1
ATOM 1451 N N . GLY A 1 188 ? -5.611 1.498 28.400 1.00 83.62 188 GLY A N 1
ATOM 1452 C CA . GLY A 1 188 ? -4.552 0.923 27.562 1.00 83.62 188 GLY A CA 1
ATOM 1453 C C . GLY A 1 188 ? -4.060 -0.464 27.993 1.00 83.62 188 GLY A C 1
ATOM 1454 O O . GLY A 1 188 ? -3.196 -1.029 27.333 1.00 83.62 188 GLY A O 1
ATOM 1455 N N . ALA A 1 189 ? -4.612 -1.043 29.066 1.00 88.06 189 ALA A N 1
ATOM 1456 C CA . ALA A 1 189 ? -4.258 -2.393 29.504 1.00 88.06 189 ALA A CA 1
ATOM 1457 C C . ALA A 1 189 ? -4.702 -3.435 28.453 1.00 88.06 189 ALA A C 1
ATOM 1459 O O . ALA A 1 189 ? -5.903 -3.492 28.163 1.00 88.06 189 ALA A O 1
ATOM 1460 N N . PRO A 1 190 ? -3.785 -4.251 27.893 1.00 89.56 190 PRO A N 1
ATOM 1461 C CA . PRO A 1 190 ? -4.127 -5.246 26.879 1.00 89.56 190 PRO A CA 1
ATOM 1462 C C . PRO A 1 190 ? -5.106 -6.300 27.401 1.00 89.56 190 PRO A C 1
ATOM 1464 O O . PRO A 1 190 ? -4.993 -6.761 28.539 1.00 89.56 190 PRO A O 1
ATOM 1467 N N . TYR A 1 191 ? -6.045 -6.725 26.556 1.00 89.06 191 TYR A N 1
ATOM 1468 C CA . TYR A 1 191 ? -6.905 -7.865 26.862 1.00 89.06 191 TYR A CA 1
ATOM 1469 C C . TYR A 1 191 ? -6.179 -9.190 26.602 1.00 89.06 191 TYR A C 1
ATOM 1471 O O . TYR A 1 191 ? -5.531 -9.368 25.574 1.00 89.06 191 TYR A O 1
ATOM 1479 N N . SER A 1 192 ? -6.347 -10.160 27.506 1.00 82.75 192 SER A N 1
ATOM 1480 C CA . SER A 1 192 ? -5.893 -11.543 27.293 1.00 82.75 192 SER A CA 1
ATOM 1481 C C . SER A 1 192 ? -6.735 -12.277 26.243 1.00 82.75 192 SER A C 1
ATOM 1483 O O . SER A 1 192 ? -6.224 -13.136 25.524 1.00 82.75 192 SER A O 1
ATOM 1485 N N . VAL A 1 193 ? -8.015 -11.906 26.135 1.00 84.50 193 VAL A N 1
ATOM 1486 C CA . VAL A 1 193 ? -8.976 -12.410 25.151 1.00 84.50 193 VAL A CA 1
ATOM 1487 C C . VAL A 1 193 ? -9.564 -11.219 24.408 1.00 84.50 193 VAL A C 1
ATOM 1489 O O . VAL A 1 193 ? -10.303 -10.425 24.994 1.00 84.50 193 VAL A O 1
ATOM 1492 N N . ILE A 1 194 ? -9.236 -11.098 23.123 1.00 87.62 194 ILE A N 1
ATOM 1493 C CA . ILE A 1 194 ? -9.834 -10.080 22.260 1.00 87.62 194 ILE A CA 1
ATOM 1494 C C . ILE A 1 194 ? -11.315 -10.386 22.052 1.00 87.62 194 ILE A C 1
ATOM 1496 O O . ILE A 1 194 ? -11.733 -11.547 22.030 1.00 87.62 194 ILE A O 1
ATOM 1500 N N . ARG A 1 195 ? -12.126 -9.339 21.939 1.00 89.81 195 ARG A N 1
ATOM 1501 C CA . ARG A 1 195 ? -13.564 -9.487 21.730 1.00 89.81 195 ARG A CA 1
ATOM 1502 C C . ARG A 1 195 ? -14.026 -8.570 20.623 1.00 89.81 195 ARG A C 1
ATOM 1504 O O . ARG A 1 195 ? -13.681 -7.391 20.605 1.00 89.81 195 ARG A O 1
ATOM 1511 N N . GLU A 1 196 ? -14.886 -9.096 19.769 1.00 94.75 196 GLU A N 1
ATOM 1512 C CA . GLU A 1 196 ? -15.474 -8.304 18.706 1.00 94.75 196 GLU A CA 1
ATOM 1513 C C . GLU A 1 196 ? -16.449 -7.259 19.273 1.00 94.75 196 GLU A C 1
ATOM 1515 O O . GLU A 1 196 ? -17.093 -7.449 20.312 1.00 94.75 196 GLU A O 1
ATOM 1520 N N . ARG A 1 197 ? -16.514 -6.123 18.591 1.00 95.56 197 ARG A N 1
ATOM 1521 C CA . ARG A 1 197 ? -17.347 -4.964 18.873 1.00 95.56 197 ARG A CA 1
ATOM 1522 C C . ARG A 1 197 ? -18.060 -4.581 17.591 1.00 95.56 197 ARG A C 1
ATOM 1524 O O . ARG A 1 197 ? -17.438 -4.482 16.530 1.00 95.56 197 ARG A O 1
ATOM 1531 N N . ASP A 1 198 ? -19.365 -4.392 17.711 1.00 95.31 198 ASP A N 1
ATOM 1532 C CA . ASP A 1 198 ? -20.168 -3.800 16.656 1.00 95.31 198 ASP A CA 1
ATOM 1533 C C . ASP A 1 198 ? -20.190 -2.290 16.849 1.00 95.31 198 ASP 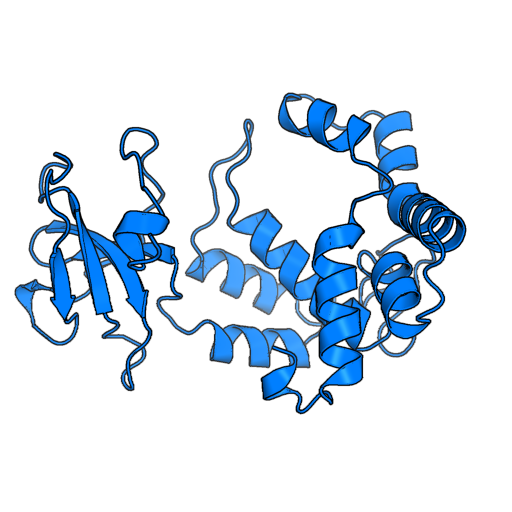A C 1
ATOM 1535 O O . ASP A 1 198 ? -20.780 -1.807 17.815 1.00 95.31 198 ASP A O 1
ATOM 1539 N N . CYS A 1 199 ? -19.523 -1.544 15.968 1.00 95.56 199 CYS A N 1
ATOM 1540 C CA . CYS A 1 199 ? -19.423 -0.097 16.124 1.00 95.56 199 CYS A CA 1
ATOM 1541 C C . CYS A 1 199 ? -20.733 0.642 15.818 1.00 95.56 199 CYS A C 1
ATOM 1543 O O . CYS A 1 199 ? -20.752 1.863 15.929 1.00 95.56 199 CYS A O 1
ATOM 1545 N N . SER A 1 200 ? -21.819 -0.057 15.458 1.00 94.75 200 SER A N 1
ATOM 1546 C CA . SER A 1 200 ? -23.158 0.546 15.416 1.00 94.75 200 SER A CA 1
ATOM 1547 C C . SER A 1 200 ? -23.810 0.675 16.797 1.00 94.75 200 SER A C 1
ATOM 1549 O O . SER A 1 200 ? -24.870 1.280 16.911 1.00 94.75 200 SER A O 1
ATOM 1551 N N . VAL A 1 201 ? -23.245 0.046 17.832 1.00 96.06 201 VAL A N 1
ATOM 1552 C CA . VAL A 1 201 ? -23.711 0.172 19.218 1.00 96.06 201 VAL A CA 1
ATOM 1553 C C . VAL A 1 201 ? -23.056 1.401 19.838 1.00 96.06 201 VAL A C 1
ATOM 1555 O O . VAL A 1 201 ? -21.834 1.505 19.795 1.00 96.06 201 VAL A O 1
ATOM 1558 N N . ASP A 1 202 ? -23.839 2.289 20.455 1.00 93.31 202 ASP A N 1
ATOM 1559 C CA . ASP A 1 202 ? -23.379 3.592 20.968 1.00 93.31 202 ASP A CA 1
ATOM 1560 C C . ASP A 1 202 ? -22.087 3.522 21.801 1.00 93.31 202 ASP A C 1
ATOM 1562 O O . ASP A 1 202 ? -21.130 4.243 21.509 1.00 93.31 202 ASP A O 1
ATOM 1566 N N . ASP A 1 203 ? -21.999 2.608 22.774 1.00 95.44 203 ASP A N 1
ATOM 1567 C CA . ASP A 1 203 ? -20.805 2.421 23.621 1.00 95.44 203 ASP A CA 1
ATOM 1568 C C . ASP A 1 203 ? -19.552 2.008 22.830 1.00 95.44 203 ASP A C 1
ATOM 1570 O O . ASP A 1 203 ? -18.418 2.269 23.241 1.00 95.44 203 ASP A O 1
ATOM 1574 N N . TYR A 1 204 ? -19.751 1.357 21.688 1.00 96.44 204 TYR A N 1
ATOM 1575 C CA . TYR A 1 204 ? -18.704 0.826 20.820 1.00 96.44 204 TYR A CA 1
ATOM 1576 C C . TYR A 1 204 ? -18.526 1.636 19.535 1.00 96.44 204 TYR A C 1
ATOM 1578 O O . TYR A 1 204 ? -17.719 1.255 18.684 1.00 96.44 204 TYR A O 1
ATOM 1586 N N . GLY A 1 205 ? -19.243 2.753 19.395 1.00 96.50 205 GLY A N 1
ATOM 1587 C CA . GLY A 1 205 ? -19.040 3.705 18.315 1.00 96.50 205 GLY A CA 1
ATOM 1588 C C . GLY A 1 205 ? -17.597 4.201 18.288 1.00 96.50 205 GLY A C 1
ATOM 1589 O O . GLY A 1 205 ? -16.935 4.305 19.326 1.00 96.50 205 GLY A O 1
ATOM 1590 N N . ILE A 1 206 ? -17.080 4.482 17.092 1.00 96.69 206 ILE A N 1
ATOM 1591 C CA . ILE A 1 206 ? -15.705 4.959 16.944 1.00 96.69 206 ILE A CA 1
ATOM 1592 C C . ILE A 1 206 ? -15.642 6.434 17.329 1.00 96.69 206 ILE A C 1
ATOM 1594 O O . ILE A 1 206 ? -16.207 7.287 16.647 1.00 96.69 206 ILE A O 1
ATOM 1598 N N . LYS A 1 207 ? -14.885 6.730 18.386 1.00 96.00 207 LYS A N 1
ATOM 1599 C CA . LYS A 1 207 ? -14.603 8.096 18.826 1.00 96.00 207 LYS A CA 1
ATOM 1600 C C . LYS A 1 207 ? -13.545 8.752 17.946 1.00 96.00 207 LYS A C 1
ATOM 1602 O O . LYS A 1 207 ? -13.707 9.889 17.515 1.00 96.00 207 LYS A O 1
ATOM 1607 N N . GLU A 1 208 ? -12.449 8.042 17.684 1.00 95.06 208 GLU A N 1
ATOM 1608 C CA . GLU A 1 208 ? -11.353 8.524 16.839 1.00 95.06 208 GLU A CA 1
ATOM 1609 C C . GLU A 1 208 ? -10.445 7.384 16.354 1.00 95.06 208 GLU A C 1
ATOM 1611 O O . GLU A 1 208 ? -10.391 6.309 16.952 1.00 95.06 208 GLU A O 1
ATOM 1616 N N . MET A 1 209 ? -9.688 7.640 15.283 1.00 93.94 209 MET A N 1
ATOM 1617 C CA . MET A 1 209 ? -8.513 6.833 14.944 1.00 93.94 209 MET A CA 1
ATOM 1618 C C . MET A 1 209 ? -7.335 7.236 15.818 1.00 93.94 209 MET A C 1
ATOM 1620 O O . MET A 1 209 ? -7.098 8.426 16.018 1.00 93.94 209 MET A O 1
ATOM 1624 N N . ILE A 1 210 ? 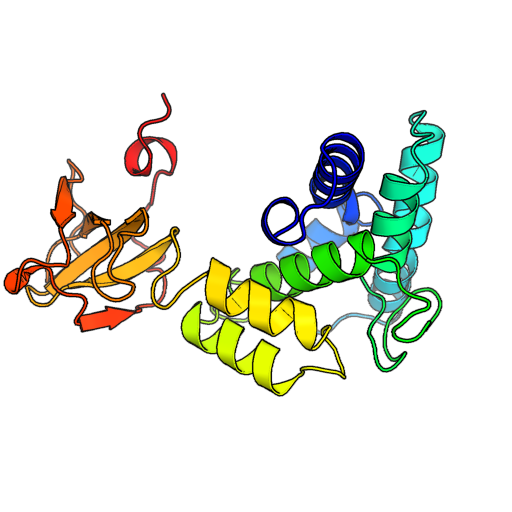-6.568 6.250 16.263 1.00 92.69 210 ILE A N 1
ATOM 1625 C CA . ILE A 1 210 ? -5.379 6.452 17.089 1.00 92.69 210 ILE A CA 1
ATOM 1626 C C . ILE A 1 210 ? -4.169 5.784 16.438 1.00 92.69 210 ILE A C 1
ATOM 1628 O O . ILE A 1 210 ? -4.307 4.826 15.678 1.00 92.69 210 ILE A O 1
ATOM 1632 N N . HIS A 1 211 ? -2.977 6.296 16.732 1.00 89.25 211 HIS A N 1
ATOM 1633 C CA . HIS A 1 211 ? -1.732 5.676 16.284 1.00 89.25 211 HIS A CA 1
ATOM 1634 C C . HIS A 1 211 ? -1.496 4.363 17.026 1.00 89.25 211 HIS A C 1
ATOM 1636 O O . HIS A 1 211 ? -1.895 4.217 18.185 1.00 89.25 211 HIS A O 1
ATOM 1642 N N . ARG A 1 212 ? -0.809 3.423 16.376 1.00 80.44 212 ARG A N 1
ATOM 1643 C CA . ARG A 1 212 ? -0.376 2.176 17.001 1.00 80.44 212 ARG A CA 1
ATOM 1644 C C . ARG A 1 212 ? 0.461 2.453 18.241 1.00 80.44 212 ARG A C 1
ATOM 1646 O O . ARG A 1 212 ? 1.490 3.126 18.190 1.00 80.44 212 ARG A O 1
ATOM 1653 N N . ASP A 1 213 ? 0.030 1.859 19.345 1.00 78.38 213 ASP A N 1
ATOM 1654 C CA . ASP A 1 213 ? 0.828 1.780 20.555 1.00 78.38 213 ASP A CA 1
ATOM 1655 C C . ASP A 1 213 ? 1.859 0.653 20.402 1.00 78.38 213 ASP A C 1
ATOM 1657 O O . ASP A 1 213 ? 1.496 -0.509 20.215 1.00 78.38 213 ASP A O 1
ATOM 1661 N N . LYS A 1 214 ? 3.152 0.988 20.485 1.00 69.81 214 LYS A N 1
ATOM 1662 C CA . LYS A 1 214 ? 4.245 0.006 20.397 1.00 69.81 214 LYS A CA 1
ATOM 1663 C C . LYS A 1 214 ? 4.210 -1.014 21.539 1.00 69.81 214 LYS A C 1
ATOM 1665 O O . LYS A 1 214 ? 4.734 -2.111 21.371 1.00 69.81 214 LYS A O 1
ATOM 1670 N N . ALA A 1 215 ? 3.613 -0.669 22.682 1.00 69.25 215 ALA A N 1
ATOM 1671 C CA . ALA A 1 215 ? 3.448 -1.588 23.805 1.00 69.25 215 ALA A CA 1
ATOM 1672 C C . ALA A 1 215 ? 2.364 -2.648 23.540 1.00 69.25 215 ALA A C 1
ATOM 1674 O O . ALA A 1 215 ? 2.353 -3.703 24.177 1.00 69.25 215 ALA A O 1
ATOM 1675 N N . LEU A 1 216 ? 1.464 -2.395 22.586 1.00 74.69 216 LEU A N 1
ATOM 1676 C CA . LEU A 1 216 ? 0.378 -3.297 22.246 1.00 74.69 216 LEU A CA 1
ATOM 1677 C C . LEU A 1 216 ? 0.837 -4.302 21.182 1.00 74.69 216 LEU A C 1
ATOM 1679 O O . LEU A 1 216 ? 0.828 -4.027 19.981 1.00 74.69 216 LEU A O 1
ATOM 1683 N N . GLN A 1 217 ? 1.219 -5.499 21.623 1.00 75.00 217 GLN A N 1
ATOM 1684 C CA . GLN A 1 217 ? 1.550 -6.589 20.708 1.00 75.00 217 GLN A CA 1
ATOM 1685 C C . GLN A 1 217 ? 0.281 -7.145 20.054 1.00 75.00 217 GLN A C 1
ATOM 1687 O O . GLN A 1 217 ? -0.477 -7.912 20.648 1.00 75.00 217 GLN A O 1
ATOM 1692 N N . LEU A 1 218 ? 0.051 -6.748 18.805 1.00 80.56 218 LEU A N 1
ATOM 1693 C CA . LEU A 1 218 ? -1.046 -7.249 17.988 1.00 80.56 218 LEU A CA 1
ATOM 1694 C C . LEU A 1 218 ? -0.618 -8.530 17.273 1.00 80.56 218 LEU A C 1
ATOM 1696 O O . LEU A 1 218 ? 0.369 -8.534 16.542 1.00 80.56 218 LEU A O 1
ATOM 1700 N N . ASN A 1 219 ? -1.393 -9.601 17.442 1.00 82.19 219 ASN A N 1
ATOM 1701 C CA . ASN A 1 219 ? -1.218 -10.838 16.690 1.00 82.19 219 ASN A CA 1
ATOM 1702 C C . ASN A 1 219 ? -2.278 -10.907 15.569 1.00 82.19 219 ASN A C 1
ATOM 1704 O O . ASN A 1 219 ? -3.461 -11.077 15.882 1.00 82.19 219 ASN A O 1
ATOM 1708 N N . PRO A 1 220 ? -1.889 -10.792 14.282 1.00 82.88 220 PRO A N 1
ATOM 1709 C CA . PRO A 1 220 ? -2.823 -10.877 13.160 1.00 82.88 220 PRO A CA 1
ATOM 1710 C C . PRO A 1 220 ? -3.625 -12.185 13.116 1.00 82.88 220 PRO A C 1
ATOM 1712 O O . PRO A 1 220 ? -4.819 -12.138 12.828 1.00 82.88 220 PRO A O 1
ATOM 1715 N N . ALA A 1 221 ? -3.017 -13.324 13.467 1.00 83.94 221 ALA A N 1
ATOM 1716 C CA . ALA A 1 221 ? -3.700 -14.620 13.529 1.00 83.94 221 ALA A CA 1
ATOM 1717 C C . ALA A 1 221 ? -4.894 -14.564 14.491 1.00 83.94 221 ALA A C 1
ATOM 1719 O O . ALA A 1 221 ? -6.012 -14.916 14.127 1.00 83.94 221 ALA A O 1
ATOM 1720 N N . LYS A 1 222 ? -4.692 -13.979 15.681 1.00 83.94 222 LYS A N 1
ATOM 1721 C CA . LYS A 1 222 ? -5.775 -13.779 16.656 1.00 83.94 222 LYS A CA 1
ATOM 1722 C C . LYS A 1 222 ? -6.836 -12.812 16.137 1.00 83.94 222 LYS A C 1
ATOM 1724 O O . LYS A 1 222 ? -8.019 -13.089 16.268 1.00 83.94 222 LYS A O 1
ATOM 1729 N N . LEU A 1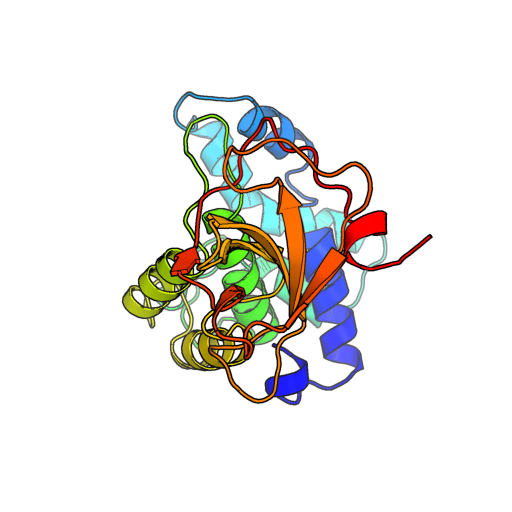 223 ? -6.427 -11.686 15.551 1.00 85.12 223 LEU A N 1
ATOM 1730 C CA . LEU A 1 223 ? -7.346 -10.634 15.100 1.00 85.12 223 LEU A CA 1
ATOM 1731 C C . LEU A 1 223 ? -8.305 -11.093 13.994 1.00 85.12 223 LEU A C 1
ATOM 1733 O O . LEU A 1 223 ? -9.465 -10.682 13.999 1.00 85.12 223 LEU A O 1
ATOM 1737 N N . TRP A 1 224 ? -7.829 -11.921 13.061 1.00 84.69 224 TRP A N 1
ATOM 1738 C CA . TRP A 1 224 ? -8.616 -12.373 11.910 1.00 84.69 224 TRP A CA 1
ATOM 1739 C C . TRP A 1 224 ? -9.008 -13.857 11.940 1.00 84.69 224 TRP A C 1
ATOM 1741 O O . TRP A 1 224 ? -9.758 -14.282 11.066 1.00 84.69 224 TRP A O 1
ATOM 1751 N N . GLY A 1 225 ? -8.577 -14.618 12.950 1.00 80.62 225 GLY A N 1
ATOM 1752 C CA . GLY A 1 225 ? -8.970 -16.017 13.142 1.00 80.62 225 GLY A CA 1
ATOM 1753 C C . GLY A 1 225 ? -8.358 -16.977 12.121 1.00 80.62 225 GLY A C 1
ATOM 1754 O O . GLY A 1 225 ? -9.039 -17.897 11.678 1.00 80.62 225 GLY A O 1
ATOM 1755 N N . TYR A 1 226 ? -7.109 -16.735 11.719 1.00 72.94 226 TYR A N 1
ATOM 1756 C CA . TYR A 1 226 ? -6.339 -17.680 10.908 1.00 72.94 226 TYR A CA 1
ATOM 1757 C C . TYR A 1 226 ? -5.368 -18.412 11.837 1.00 72.94 226 TYR A C 1
ATOM 1759 O O . TYR A 1 226 ? -4.459 -17.766 12.356 1.00 72.94 226 TYR A O 1
ATOM 1767 N N . ASP A 1 227 ? -5.603 -19.703 12.077 1.00 49.41 227 ASP A N 1
ATOM 1768 C CA . ASP A 1 227 ? -4.708 -20.597 12.832 1.00 49.41 227 ASP A CA 1
ATOM 1769 C C . ASP A 1 227 ? -3.585 -21.156 11.944 1.00 49.41 227 ASP A C 1
ATOM 1771 O O . ASP A 1 227 ? -3.870 -21.491 10.767 1.00 49.41 227 ASP A O 1
#

Radius of gyration: 19.47 Å; Cα contacts (8 Å, |Δi|>4): 373; chains: 1; bounding box: 49×37×51 Å

Sequence (227 aa):
LGRRLRIDLHQRLSLLAAAVTANVGMLELQEVLHNQTDPLTKAQREALNRHPVDGVAILIAAGVEDETWLEAVIQHHERPDGSGYPHGIRADAISTPARVLALADIYCAMITPRRYRSEILAKDALREMFLKRGEEVDGDLVQIFIKEMGIFPPGALVRLNNGEHAVVIKRSRDATCPRAQAVAGPRGAPYSVIRERDCSVDDYGIKEMIHRDKALQLNPAKLWGYD